Protein AF-A0A922HTW0-F1 (afdb_monomer_lite)

Organism: Dermatophagoides farinae (NCBI:txid6954)

Radius of gyration: 61.85 Å; chains: 1; bounding box: 146×66×167 Å

InterPro domains:
  IPR043441 Junction-associated protein Tjap1/BEGAIN [PTHR28664] (24-199)
  IPR060087 BEGAIN-like, coiled-coil domain [PF27583] (33-121)

Foldseek 3Di:
DDDDDDDDDPDDPADPVGGHPDPVVVVVVVVVVVVVVVVVVVVVVVVVVVVVVVVVVVVVQCVVCVPDPVVVVVVVVVVVVVVVVVVVVVVVVVVVVVVVVVVVVVVVVVVVVVVVVVVVVVVVVVVVVVVVVVVVVVVVVVVVVVVVVVVVVVVCVVVPDPDDDPPLVVDPPVVSVVVVVVVVVVVVDPDDDDDDDPPPDDPPPDDDDDDDDDDDDDDDDDPDDDPVRVVVVVVVVVVVCVVVVVVVVVVVVPDPPPDDDDPDDDDDPVVVVVVVVVVVVPPPDDDDDDDDDDDDDDD

pLDDT: mean 71.12, std 24.27, range [28.0, 98.69]

Sequence (299 aa):
MMSRNSSRNCLDNQCQECGCHCDSCVNNNSIHLHQEIESLKERLKEREKQIVTMECQILSHAKQYPNGEMQALRDNIYHWNDKYNRLLENYRRLQKVNQGLEDKLLRVADCFETERIHMNQNNEQLTQRLDEANASLMLVKQQNQQYRNDYDLIIRMIQQQPSTMINIESFPNDFQSRYQKHLNNHNQNGNVKTVNHHDDDDEQQQINGSGDDTNNQPSESSNTLSPAQAIRLSQILAKQQQNICSNCKTNMDNQPELIRPPPEQNMTIGNYNSFIMEMSNSGSKTSSFIDDNNRTIII

Secondary structure (DSSP, 8-state):
---------------TTT----HHHHHHHHHHHHHHHHHHHHHHHHHHHHHHHHHHHHHHHHHH-TT-HHHHHHHHHHHHHHHHHHHHHHHHHHHHHHHHHHHHHHHHHHHHHHHHHHHHHHHHHHHHHHHHHHHHHHHHHHHHHHHHHHHHHHHHHHHT--SS---GGGS-HHHHHHHHHHHHHHTT--------------------------------------HHHHHHHHHHHHHHHHHHHHHHHHHHH------PPPPSS---THHHHHHHHHHHHSTTS--------------

Structure (mmCIF, N/CA/C/O backbone):
data_AF-A0A922HTW0-F1
#
_entry.id   AF-A0A922HTW0-F1
#
loop_
_atom_site.group_PDB
_atom_site.id
_atom_site.type_symbol
_atom_site.label_atom_id
_atom_site.label_alt_id
_atom_site.label_comp_id
_atom_site.label_asym_id
_atom_site.label_entity_id
_atom_site.label_seq_id
_atom_site.pdbx_PDB_ins_code
_atom_site.Cartn_x
_atom_site.Cartn_y
_atom_site.Cartn_z
_atom_site.occupancy
_atom_site.B_iso_or_equiv
_atom_site.auth_seq_id
_atom_site.auth_comp_id
_atom_site.auth_asym_id
_atom_site.auth_atom_id
_atom_site.pdbx_PDB_model_num
ATOM 1 N N . MET A 1 1 ? 83.654 28.603 -76.392 1.00 40.84 1 MET A N 1
ATOM 2 C CA . MET A 1 1 ? 84.116 27.705 -75.312 1.00 40.84 1 MET A CA 1
ATOM 3 C C . MET A 1 1 ? 83.290 26.435 -75.447 1.00 40.84 1 MET A C 1
ATOM 5 O O . MET A 1 1 ? 82.079 26.527 -75.345 1.00 40.84 1 MET A O 1
ATOM 9 N N . MET A 1 2 ? 83.830 25.410 -76.122 1.00 38.78 2 MET A N 1
ATOM 10 C CA . MET A 1 2 ? 84.406 24.205 -75.480 1.00 38.78 2 MET A CA 1
ATOM 11 C C . MET A 1 2 ? 83.364 23.569 -74.553 1.00 38.78 2 MET A C 1
ATOM 13 O O . MET A 1 2 ? 82.980 24.210 -73.591 1.00 38.78 2 MET A O 1
ATOM 17 N N . SER A 1 3 ? 82.841 22.358 -74.705 1.00 38.12 3 SER A N 1
ATOM 18 C CA . SER A 1 3 ? 83.262 21.079 -75.298 1.00 38.12 3 SER A CA 1
ATOM 19 C C . SER A 1 3 ? 82.109 20.128 -74.888 1.00 38.12 3 SER A C 1
ATOM 21 O O . SER A 1 3 ? 81.574 20.313 -73.805 1.00 38.12 3 SER A O 1
ATOM 23 N N . ARG A 1 4 ? 81.619 19.103 -75.581 1.00 39.19 4 ARG A N 1
ATOM 24 C CA . ARG A 1 4 ? 82.027 18.313 -76.739 1.00 39.19 4 ARG A CA 1
ATOM 25 C C . ARG A 1 4 ? 80.740 17.690 -77.299 1.00 39.19 4 ARG A C 1
ATOM 27 O O . ARG A 1 4 ? 80.047 16.977 -76.582 1.00 39.19 4 ARG A O 1
ATOM 34 N N . ASN A 1 5 ? 80.484 17.899 -78.587 1.00 41.53 5 ASN A N 1
ATOM 35 C CA . ASN A 1 5 ? 79.862 16.864 -79.404 1.00 41.53 5 ASN A CA 1
ATOM 36 C C . ASN A 1 5 ? 80.888 15.735 -79.507 1.00 41.53 5 ASN A C 1
ATOM 38 O O . ASN A 1 5 ? 81.983 15.971 -80.019 1.00 41.53 5 ASN A O 1
ATOM 42 N N . SER A 1 6 ? 80.553 14.546 -79.010 1.00 40.16 6 SER A N 1
ATOM 43 C CA . SER A 1 6 ? 81.300 13.333 -79.329 1.00 40.16 6 SER A CA 1
ATOM 44 C C . SER A 1 6 ? 80.407 12.417 -80.142 1.00 40.16 6 SER A C 1
ATOM 46 O O . SER A 1 6 ? 79.299 12.062 -79.746 1.00 40.16 6 SER A O 1
ATOM 48 N N . SER A 1 7 ? 80.910 12.144 -81.332 1.00 39.81 7 SER A N 1
ATOM 49 C CA . SER A 1 7 ? 80.315 11.402 -82.417 1.00 39.81 7 SER A CA 1
ATOM 50 C C . SER A 1 7 ? 79.794 10.028 -82.021 1.00 39.81 7 SER A C 1
ATOM 52 O O . SER A 1 7 ? 80.373 9.318 -81.204 1.00 39.81 7 SER A O 1
ATOM 54 N N . ARG A 1 8 ? 78.734 9.653 -82.742 1.00 47.34 8 ARG A N 1
ATOM 55 C CA . ARG A 1 8 ? 78.391 8.291 -83.154 1.00 47.34 8 ARG A CA 1
ATOM 56 C C . ARG A 1 8 ? 79.605 7.359 -83.127 1.00 47.34 8 ARG A C 1
ATOM 58 O O . ARG A 1 8 ? 80.509 7.524 -83.937 1.00 47.34 8 ARG A O 1
ATOM 65 N N . ASN A 1 9 ? 79.541 6.360 -82.262 1.00 38.44 9 ASN A N 1
ATOM 66 C CA . ASN A 1 9 ? 79.849 4.982 -82.602 1.00 38.44 9 ASN A CA 1
ATOM 67 C C . ASN A 1 9 ? 78.948 4.119 -81.722 1.00 38.44 9 ASN A C 1
ATOM 69 O O . ASN A 1 9 ? 79.051 4.114 -80.501 1.00 38.44 9 ASN A O 1
ATOM 73 N N . CYS A 1 10 ? 77.977 3.478 -82.365 1.00 47.03 10 CYS A N 1
ATOM 74 C CA . CYS A 1 10 ? 77.356 2.290 -81.807 1.00 47.03 10 CYS A CA 1
ATOM 75 C C . CYS A 1 10 ? 78.454 1.232 -81.627 1.00 47.03 10 CYS A C 1
ATOM 77 O O . CYS A 1 10 ? 79.387 1.219 -82.431 1.00 47.03 10 CYS A O 1
ATOM 79 N N . LEU A 1 11 ? 78.243 0.336 -80.657 1.00 46.22 11 LEU A N 1
ATOM 80 C CA . LEU A 1 11 ? 79.111 -0.753 -80.175 1.00 46.22 11 LEU A CA 1
ATOM 81 C C . LEU A 1 11 ? 79.907 -0.355 -78.926 1.00 46.22 11 LEU A C 1
ATOM 83 O O . LEU A 1 11 ? 80.946 0.282 -79.026 1.00 46.22 11 LEU A O 1
ATOM 87 N N . ASP A 1 12 ? 79.340 -0.675 -77.756 1.00 45.88 12 ASP A N 1
ATOM 88 C CA . ASP A 1 12 ? 80.020 -1.367 -76.643 1.00 45.88 12 ASP A CA 1
ATOM 89 C C . ASP A 1 12 ? 79.244 -1.146 -75.337 1.00 45.88 12 ASP A C 1
ATOM 91 O O . ASP A 1 12 ? 79.538 -0.260 -74.535 1.00 45.88 12 ASP A O 1
ATOM 95 N N . ASN A 1 13 ? 78.202 -1.964 -75.122 1.00 51.28 13 ASN A N 1
ATOM 96 C CA . ASN A 1 13 ? 77.424 -1.925 -73.885 1.00 51.28 13 ASN A CA 1
ATOM 97 C C . ASN A 1 13 ? 78.196 -2.583 -72.727 1.00 51.28 13 ASN A C 1
ATOM 99 O O . ASN A 1 13 ? 77.940 -3.727 -72.361 1.00 51.28 13 ASN A O 1
ATOM 103 N N . GLN A 1 14 ? 79.156 -1.875 -72.143 1.00 54.72 14 GLN A N 1
ATOM 104 C CA . GLN A 1 14 ? 79.980 -2.411 -71.059 1.00 54.72 14 GLN A CA 1
ATOM 105 C C . GLN A 1 14 ? 79.726 -1.703 -69.723 1.00 54.72 14 GLN A C 1
ATOM 107 O O . GLN A 1 14 ? 79.672 -0.478 -69.644 1.00 54.72 14 GLN A O 1
ATOM 112 N N . CYS A 1 15 ? 79.556 -2.506 -68.668 1.00 52.44 15 CYS A N 1
ATOM 113 C CA . CYS A 1 15 ? 79.348 -2.072 -67.280 1.00 52.44 15 CYS A CA 1
ATOM 114 C C . CYS A 1 15 ? 80.617 -1.413 -66.694 1.00 52.44 15 CYS A C 1
ATOM 116 O O . CYS A 1 15 ? 81.707 -1.929 -66.901 1.00 52.44 15 CYS A O 1
ATOM 118 N N . GLN A 1 16 ? 80.517 -0.318 -65.930 1.00 55.16 16 GLN A N 1
ATOM 119 C CA . GLN A 1 16 ? 81.689 0.446 -65.453 1.00 55.16 16 GLN A CA 1
ATOM 120 C C . GLN A 1 16 ? 82.421 -0.112 -64.212 1.00 55.16 16 GLN A C 1
ATOM 122 O O . GLN A 1 16 ? 83.498 0.388 -63.904 1.00 55.16 16 GLN A O 1
ATOM 127 N N . GLU A 1 17 ? 81.925 -1.161 -63.543 1.00 53.06 17 GLU A N 1
ATOM 128 C CA . GLU A 1 17 ? 82.692 -1.860 -62.487 1.00 53.06 17 GLU A CA 1
ATOM 129 C C . GLU A 1 17 ? 83.431 -3.121 -62.989 1.00 53.06 17 GLU A C 1
ATOM 131 O O . GLU A 1 17 ? 84.387 -3.558 -62.354 1.00 53.06 17 GLU A O 1
ATOM 136 N N . CYS A 1 18 ? 83.058 -3.694 -64.145 1.00 56.19 18 CYS A N 1
ATOM 137 C CA . CYS A 1 18 ? 83.684 -4.913 -64.697 1.00 56.19 18 CYS A CA 1
ATOM 138 C C . CYS A 1 18 ? 83.986 -4.886 -66.210 1.00 56.19 18 CYS A C 1
ATOM 140 O O . CYS A 1 18 ? 84.520 -5.856 -66.745 1.00 56.19 18 CYS A O 1
ATOM 142 N N . GLY A 1 19 ? 83.651 -3.806 -66.917 1.00 58.62 19 GLY A N 1
ATOM 143 C CA . GLY A 1 19 ? 84.059 -3.529 -68.297 1.00 58.62 19 GLY A CA 1
ATOM 144 C C . GLY A 1 19 ? 83.638 -4.553 -69.355 1.00 58.62 19 GLY A C 1
ATOM 145 O O . GLY A 1 19 ? 84.335 -4.682 -70.350 1.00 58.62 19 GLY A O 1
ATOM 146 N N . CYS A 1 20 ? 82.550 -5.314 -69.183 1.00 54.53 20 CYS A N 1
ATOM 147 C CA . CYS A 1 20 ? 82.137 -6.321 -70.173 1.00 54.53 20 CYS A CA 1
ATOM 148 C C . CYS A 1 20 ? 80.683 -6.177 -70.647 1.00 54.53 20 CYS A C 1
ATOM 150 O O . CYS A 1 20 ? 79.815 -5.679 -69.927 1.00 54.53 20 CYS A O 1
ATOM 152 N N . HIS A 1 21 ? 80.445 -6.623 -71.889 1.00 53.94 21 HIS A N 1
ATOM 153 C CA . HIS A 1 21 ? 79.128 -6.744 -72.510 1.00 53.94 21 HIS A CA 1
ATOM 154 C C . HIS A 1 21 ? 78.617 -8.157 -72.231 1.00 53.94 21 HIS A C 1
ATOM 156 O O . HIS A 1 21 ? 78.724 -9.045 -73.071 1.00 53.94 21 HIS A O 1
ATOM 162 N N . CYS A 1 22 ? 78.213 -8.406 -70.986 1.00 55.12 22 CYS A N 1
ATOM 163 C CA . CYS A 1 22 ? 77.891 -9.744 -70.509 1.00 55.12 22 CYS A CA 1
ATOM 164 C C . CYS A 1 22 ? 76.395 -9.884 -70.211 1.00 55.12 22 CYS A C 1
ATOM 166 O O . CYS A 1 22 ? 75.817 -9.102 -69.450 1.00 55.12 22 CYS A O 1
ATOM 168 N N . ASP A 1 23 ? 75.788 -10.938 -70.765 1.00 55.69 23 ASP A N 1
ATOM 169 C CA . ASP A 1 23 ? 74.394 -11.315 -70.503 1.00 55.69 23 ASP A CA 1
ATOM 170 C C . ASP A 1 23 ? 74.107 -11.411 -69.001 1.00 55.69 23 ASP A C 1
ATOM 172 O O . ASP A 1 23 ? 73.016 -11.085 -68.559 1.00 55.69 23 ASP A O 1
ATOM 176 N N . SER A 1 24 ? 75.106 -11.763 -68.186 1.00 53.84 24 SER A N 1
ATOM 177 C CA . SER A 1 24 ? 74.992 -11.863 -66.728 1.00 53.84 24 SER A CA 1
ATOM 178 C C . SER A 1 24 ? 74.644 -10.534 -66.030 1.00 53.84 24 SER A C 1
ATOM 180 O O . SER A 1 24 ? 73.818 -10.525 -65.123 1.00 53.84 24 SER A O 1
ATOM 182 N N . CYS A 1 25 ? 75.186 -9.382 -66.449 1.00 55.53 25 CYS A N 1
ATOM 183 C CA . CYS A 1 25 ? 74.838 -8.080 -65.845 1.00 55.53 25 CYS A CA 1
ATOM 184 C C . CYS A 1 25 ? 73.444 -7.585 -66.265 1.00 55.53 25 CYS A C 1
ATOM 186 O O . CYS A 1 25 ? 72.730 -6.983 -65.459 1.00 55.53 25 CYS A O 1
ATOM 188 N N . VAL A 1 26 ? 73.029 -7.870 -67.502 1.00 61.06 26 VAL A N 1
ATOM 189 C CA . VAL A 1 26 ? 71.657 -7.619 -67.979 1.00 61.06 26 VAL A CA 1
ATOM 190 C C . VAL A 1 26 ? 70.668 -8.548 -67.262 1.00 61.06 26 VAL A C 1
ATOM 192 O O . VAL A 1 26 ? 69.597 -8.111 -66.845 1.00 61.06 26 VAL A O 1
ATOM 195 N N . ASN A 1 27 ? 71.056 -9.804 -67.032 1.00 62.47 27 ASN A N 1
ATOM 196 C CA . ASN A 1 27 ? 70.237 -10.809 -66.364 1.00 62.47 27 ASN A CA 1
ATOM 197 C C . ASN A 1 27 ? 70.111 -10.551 -64.851 1.00 62.47 27 ASN A C 1
ATOM 199 O O . ASN A 1 27 ? 69.030 -10.721 -64.306 1.00 62.47 27 ASN A O 1
ATOM 203 N N . ASN A 1 28 ? 71.150 -10.052 -64.170 1.00 65.81 28 ASN A N 1
ATOM 204 C CA . ASN A 1 28 ? 71.070 -9.676 -62.749 1.00 65.81 28 ASN A CA 1
ATOM 205 C C . ASN A 1 28 ? 70.155 -8.461 -62.507 1.00 65.81 28 ASN A C 1
ATOM 207 O O . ASN A 1 28 ? 69.336 -8.489 -61.590 1.00 65.81 28 ASN A O 1
ATOM 211 N N . ASN A 1 29 ? 70.228 -7.427 -63.357 1.00 69.94 29 ASN A N 1
ATOM 212 C CA . ASN A 1 29 ? 69.277 -6.307 -63.312 1.00 69.94 29 ASN A CA 1
ATOM 213 C C . ASN A 1 29 ? 67.851 -6.765 -63.645 1.00 69.94 29 ASN A C 1
ATOM 215 O O . ASN A 1 29 ? 66.901 -6.345 -62.990 1.00 69.94 29 ASN A O 1
ATOM 219 N N . SER A 1 30 ? 67.701 -7.669 -64.617 1.00 77.88 30 SER A N 1
ATOM 220 C CA . SER A 1 30 ? 66.420 -8.310 -64.915 1.00 77.88 30 SER A CA 1
ATOM 221 C C . SER A 1 30 ? 65.876 -9.048 -63.686 1.00 77.88 30 SER A C 1
ATOM 223 O O . SER A 1 30 ? 64.744 -8.799 -63.289 1.00 77.88 30 SER A O 1
ATOM 225 N N . ILE A 1 31 ? 66.676 -9.879 -63.011 1.00 83.31 31 ILE A N 1
ATOM 226 C CA . ILE A 1 31 ? 66.264 -10.627 -61.811 1.00 83.31 31 ILE A CA 1
ATOM 227 C C . ILE A 1 31 ? 65.860 -9.686 -60.664 1.00 83.31 31 ILE A C 1
ATOM 229 O O . ILE A 1 31 ? 64.820 -9.914 -60.049 1.00 83.31 31 ILE A O 1
ATOM 233 N N . HIS A 1 32 ? 66.618 -8.614 -60.405 1.00 84.88 32 HIS A N 1
ATOM 234 C CA . HIS A 1 32 ? 66.259 -7.612 -59.392 1.00 84.88 32 HIS A CA 1
ATOM 235 C C . HIS A 1 32 ? 64.915 -6.940 -59.709 1.00 84.88 32 HIS A C 1
ATOM 237 O O . HIS A 1 32 ? 64.046 -6.855 -58.845 1.00 84.88 32 HIS A O 1
ATOM 243 N N . LEU A 1 33 ? 64.702 -6.529 -60.964 1.00 88.31 33 LEU A N 1
ATOM 244 C CA . LEU A 1 33 ? 63.427 -5.958 -61.405 1.00 88.31 33 LEU A CA 1
ATOM 245 C C . LEU A 1 33 ? 62.273 -6.963 -61.268 1.00 88.31 33 LEU A C 1
ATOM 247 O O . LEU A 1 33 ? 61.188 -6.580 -60.849 1.00 88.31 33 LEU A O 1
ATOM 251 N N . HIS A 1 34 ? 62.488 -8.250 -61.562 1.00 89.69 34 HIS A N 1
ATOM 252 C CA . HIS A 1 34 ? 61.462 -9.284 -61.374 1.00 89.69 34 HIS A CA 1
ATOM 253 C C . HIS A 1 34 ? 61.110 -9.483 -59.893 1.00 89.69 34 HIS A C 1
ATOM 255 O O . HIS A 1 34 ? 59.932 -9.605 -59.562 1.00 89.69 34 HIS A O 1
ATOM 261 N N . GLN A 1 35 ? 62.102 -9.478 -58.998 1.00 91.38 35 GLN A N 1
ATOM 262 C CA . GLN A 1 35 ? 61.875 -9.550 -57.550 1.00 91.38 35 GLN A CA 1
ATOM 263 C C . GLN A 1 35 ? 61.126 -8.320 -57.028 1.00 91.38 35 GLN A C 1
ATOM 265 O O . GLN A 1 35 ? 60.206 -8.451 -56.221 1.00 91.38 35 GLN A O 1
ATOM 270 N N . GLU A 1 36 ? 61.479 -7.131 -57.511 1.00 94.06 36 GLU A N 1
ATOM 271 C CA . GLU A 1 36 ? 60.788 -5.891 -57.166 1.00 94.06 36 GLU A CA 1
ATOM 272 C C . GLU A 1 36 ? 59.340 -5.897 -57.675 1.00 94.06 36 GLU A C 1
ATOM 274 O O . GLU A 1 36 ? 58.422 -5.568 -56.927 1.00 94.06 36 GLU A O 1
ATOM 279 N N . ILE A 1 37 ? 59.110 -6.355 -58.907 1.00 94.38 37 ILE A N 1
ATOM 280 C CA . ILE A 1 37 ? 57.770 -6.525 -59.477 1.00 94.38 37 ILE A CA 1
ATOM 281 C C . ILE A 1 37 ? 56.937 -7.503 -58.639 1.00 94.38 37 ILE A C 1
ATOM 283 O O . ILE A 1 37 ? 55.781 -7.205 -58.346 1.00 94.38 37 ILE A O 1
ATOM 287 N N . GLU A 1 38 ? 57.490 -8.647 -58.230 1.00 95.19 38 GLU A N 1
ATOM 288 C CA . GLU A 1 38 ? 56.780 -9.603 -57.367 1.00 95.19 38 GLU A CA 1
ATOM 289 C C . GLU A 1 38 ? 56.475 -9.015 -55.983 1.00 95.19 38 GLU A C 1
ATOM 291 O O . GLU A 1 38 ? 55.339 -9.104 -55.517 1.00 95.19 38 GLU A O 1
ATOM 296 N N . SER A 1 39 ? 57.427 -8.308 -55.371 1.00 95.88 39 SER A N 1
ATOM 297 C CA . SER A 1 39 ? 57.209 -7.596 -54.103 1.00 95.88 39 SER A CA 1
ATOM 298 C C . SER A 1 39 ? 56.100 -6.542 -54.213 1.00 95.88 39 SER A C 1
ATOM 300 O O . SER A 1 39 ? 55.231 -6.427 -53.343 1.00 95.88 39 SER A O 1
ATOM 302 N N . LEU A 1 40 ? 56.074 -5.787 -55.314 1.00 96.94 40 LEU A N 1
ATOM 303 C CA . LEU A 1 40 ? 55.028 -4.803 -55.581 1.00 96.94 40 LEU A CA 1
ATOM 304 C C . LEU A 1 40 ? 53.666 -5.464 -55.824 1.00 96.94 40 LEU A C 1
ATOM 306 O O . LEU A 1 40 ? 52.666 -4.959 -55.316 1.00 96.94 40 LEU A O 1
ATOM 310 N N . LYS A 1 41 ? 53.609 -6.600 -56.531 1.00 96.44 41 LYS A N 1
ATOM 311 C CA . LYS A 1 41 ? 52.373 -7.377 -56.726 1.00 96.44 41 LYS A CA 1
ATOM 312 C C . LYS A 1 41 ? 51.823 -7.917 -55.411 1.00 96.44 41 LYS A C 1
ATOM 314 O O . LYS A 1 41 ? 50.621 -7.821 -55.174 1.00 96.44 41 LYS A O 1
ATOM 319 N N . GLU A 1 42 ? 52.678 -8.458 -54.548 1.00 97.06 42 GLU A N 1
ATOM 320 C CA . GLU A 1 42 ? 52.262 -8.973 -53.243 1.00 97.06 42 GLU A CA 1
ATOM 321 C C . GLU A 1 42 ? 51.736 -7.845 -52.348 1.00 97.06 42 GLU A C 1
ATOM 323 O O . GLU A 1 42 ? 50.651 -7.957 -51.774 1.00 97.06 42 GLU A O 1
ATOM 328 N N . ARG A 1 43 ? 52.437 -6.703 -52.317 1.00 97.31 43 ARG A N 1
ATOM 329 C CA . ARG A 1 43 ? 51.961 -5.498 -51.622 1.00 97.31 43 ARG A CA 1
ATOM 330 C C . ARG A 1 43 ? 50.625 -5.011 -52.170 1.00 97.31 43 ARG A C 1
ATOM 332 O O . ARG A 1 43 ? 49.772 -4.606 -51.386 1.00 97.31 43 ARG A O 1
ATOM 339 N N . LEU A 1 44 ? 50.439 -5.030 -53.487 1.00 97.75 44 LEU A N 1
ATOM 340 C CA . LEU A 1 44 ? 49.192 -4.614 -54.125 1.00 97.75 44 LEU A CA 1
ATOM 341 C C . LEU A 1 44 ? 48.043 -5.549 -53.729 1.00 97.75 44 LEU A C 1
ATOM 343 O O . LEU A 1 44 ? 47.012 -5.068 -53.267 1.00 97.75 44 LEU A O 1
ATOM 347 N N . LYS A 1 45 ? 48.260 -6.866 -53.777 1.00 97.31 45 LYS A N 1
ATOM 348 C CA . LYS A 1 45 ? 47.287 -7.881 -53.348 1.00 97.31 45 LYS A CA 1
ATOM 349 C C . LYS A 1 45 ? 46.898 -7.742 -51.873 1.00 97.31 45 LYS A C 1
ATOM 351 O O . LYS A 1 45 ? 45.723 -7.870 -51.530 1.00 97.31 45 LYS A O 1
ATOM 356 N N . GLU A 1 46 ? 47.856 -7.459 -50.992 1.00 97.88 46 GLU A N 1
ATOM 357 C CA . GLU A 1 46 ? 47.557 -7.237 -49.572 1.00 97.88 46 GLU A CA 1
ATOM 358 C C . GLU A 1 46 ? 46.736 -5.955 -49.366 1.00 97.88 46 GLU A C 1
ATOM 360 O O . GLU A 1 46 ? 45.782 -5.946 -48.586 1.00 97.88 46 GLU A O 1
ATOM 365 N N . ARG A 1 47 ? 47.034 -4.883 -50.114 1.00 97.75 47 ARG A N 1
ATOM 366 C CA . ARG A 1 47 ? 46.220 -3.659 -50.082 1.00 97.75 47 ARG A CA 1
ATOM 367 C C . ARG A 1 47 ? 44.813 -3.881 -50.635 1.00 97.75 47 ARG A C 1
ATOM 369 O O . ARG A 1 47 ? 43.868 -3.389 -50.027 1.00 97.75 47 ARG A O 1
ATOM 376 N N . GLU A 1 48 ? 44.644 -4.645 -51.712 1.00 97.75 48 GLU A N 1
ATOM 377 C CA . GLU A 1 48 ? 43.323 -5.021 -52.240 1.00 97.75 48 GLU A CA 1
ATOM 378 C C . GLU A 1 48 ? 42.504 -5.801 -51.207 1.00 97.75 48 GLU A C 1
ATOM 380 O O . GLU A 1 48 ? 41.349 -5.470 -50.941 1.00 97.75 48 GLU A O 1
ATOM 385 N N . LYS A 1 49 ? 43.118 -6.789 -50.545 1.00 97.81 49 LYS A N 1
ATOM 386 C CA . LYS A 1 49 ? 42.479 -7.538 -49.456 1.00 97.81 49 LYS A CA 1
ATOM 387 C C . LYS A 1 49 ? 42.074 -6.625 -48.294 1.00 97.81 49 LYS A C 1
ATOM 389 O O . LYS A 1 49 ? 40.985 -6.785 -47.733 1.00 97.81 49 LYS A O 1
ATOM 394 N N . GLN A 1 50 ? 42.924 -5.662 -47.934 1.00 98.06 50 GLN A N 1
ATOM 395 C CA . GLN A 1 50 ? 42.617 -4.679 -46.898 1.00 98.06 50 GLN A CA 1
ATOM 396 C C . GLN A 1 50 ? 41.428 -3.791 -47.297 1.00 98.06 50 GLN A C 1
ATOM 398 O O . GLN A 1 50 ? 40.546 -3.566 -46.469 1.00 98.06 50 GLN A O 1
ATOM 403 N N . ILE A 1 51 ? 41.364 -3.341 -48.554 1.00 98.19 51 ILE A N 1
ATOM 404 C CA . ILE A 1 51 ? 40.243 -2.553 -49.089 1.00 98.19 51 ILE A CA 1
ATOM 405 C C . ILE A 1 51 ? 38.938 -3.341 -48.982 1.00 98.19 51 ILE A C 1
ATOM 407 O O . ILE A 1 51 ? 38.012 -2.866 -48.331 1.00 98.19 51 ILE A O 1
ATOM 411 N N . VAL A 1 52 ? 38.896 -4.576 -49.494 1.00 98.12 52 VAL A N 1
ATOM 412 C CA . VAL A 1 52 ? 37.694 -5.430 -49.427 1.00 98.12 5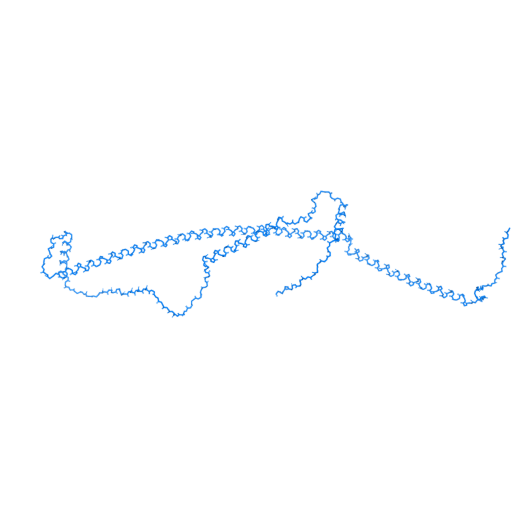2 VAL A CA 1
ATOM 413 C C . VAL A 1 52 ? 37.252 -5.663 -47.981 1.00 98.12 52 VAL A C 1
ATOM 415 O O . VAL A 1 52 ? 36.058 -5.679 -47.684 1.00 98.12 52 VAL A O 1
ATOM 418 N N . THR A 1 53 ? 38.200 -5.808 -47.053 1.00 98.00 53 THR A N 1
ATOM 419 C CA . THR A 1 53 ? 37.890 -5.973 -45.626 1.00 98.00 53 THR A CA 1
ATOM 420 C C . THR A 1 53 ? 37.233 -4.717 -45.047 1.00 98.00 53 THR A C 1
ATOM 422 O O . THR A 1 53 ? 36.209 -4.825 -44.372 1.00 98.00 53 THR A O 1
ATOM 425 N N . MET A 1 54 ? 37.777 -3.528 -45.331 1.00 97.81 54 MET A N 1
ATOM 426 C CA . MET A 1 54 ? 37.184 -2.260 -44.888 1.00 97.81 54 MET A CA 1
ATOM 427 C C . MET A 1 54 ? 35.815 -2.018 -45.534 1.00 97.81 54 MET A C 1
ATOM 429 O O . MET A 1 54 ? 34.882 -1.606 -44.851 1.00 97.81 54 MET A O 1
ATOM 433 N N . GLU A 1 55 ? 35.656 -2.321 -46.822 1.00 97.69 55 GLU A N 1
ATOM 434 C CA . GLU A 1 55 ? 34.374 -2.215 -47.526 1.00 97.69 55 GLU A CA 1
ATOM 435 C C . GLU A 1 55 ? 33.318 -3.134 -46.900 1.00 97.69 55 GLU A C 1
ATOM 437 O O . GLU A 1 55 ? 32.207 -2.689 -46.609 1.00 97.69 55 GLU A O 1
ATOM 442 N N . CYS A 1 56 ? 33.675 -4.387 -46.596 1.00 97.38 56 CYS A N 1
ATOM 443 C CA . CYS A 1 56 ? 32.799 -5.312 -45.875 1.00 97.38 56 CYS A CA 1
ATOM 444 C C . CYS A 1 56 ? 32.376 -4.764 -44.503 1.00 97.38 56 CYS A C 1
ATOM 446 O O . CYS A 1 56 ? 31.211 -4.900 -44.125 1.00 97.38 56 CYS A O 1
ATOM 448 N N . GLN A 1 57 ? 33.298 -4.144 -43.760 1.00 96.62 57 GLN A N 1
ATOM 449 C CA . GLN A 1 57 ? 33.014 -3.537 -42.453 1.00 96.62 57 GLN A CA 1
ATOM 450 C C . GLN A 1 57 ? 32.083 -2.324 -42.564 1.00 96.62 57 GLN A C 1
ATOM 452 O O . GLN A 1 57 ? 31.170 -2.170 -41.758 1.00 96.62 57 GLN A O 1
ATOM 457 N N . ILE A 1 58 ? 32.268 -1.477 -43.577 1.00 95.44 58 ILE A N 1
ATOM 458 C CA . ILE A 1 58 ? 31.388 -0.326 -43.817 1.00 95.44 58 ILE A CA 1
ATOM 459 C C . ILE A 1 58 ? 29.982 -0.804 -44.191 1.00 95.44 58 ILE A C 1
ATOM 461 O O . ILE A 1 58 ? 28.996 -0.290 -43.665 1.00 95.44 58 ILE A O 1
ATOM 465 N N . LEU A 1 59 ? 29.875 -1.814 -45.059 1.00 95.94 59 LEU A N 1
ATOM 466 C CA . LEU A 1 59 ? 28.589 -2.385 -45.459 1.00 95.94 59 LEU A CA 1
ATOM 467 C C . LEU A 1 59 ? 27.862 -3.053 -44.287 1.00 95.94 59 LEU A C 1
ATOM 469 O O . LEU A 1 59 ? 26.651 -2.882 -44.140 1.00 95.94 59 LEU A O 1
ATOM 473 N N . SER A 1 60 ? 28.575 -3.794 -43.434 1.00 96.19 60 SER A N 1
ATOM 474 C CA . SER A 1 60 ? 27.973 -4.403 -42.245 1.00 96.19 60 SER A CA 1
ATOM 475 C C . SER A 1 60 ? 27.511 -3.344 -41.241 1.00 96.19 60 SER A C 1
ATOM 477 O O . SER A 1 60 ? 26.393 -3.442 -40.734 1.00 96.19 60 SER A O 1
ATOM 479 N N . HIS A 1 61 ? 28.303 -2.289 -41.034 1.00 94.00 61 HIS A N 1
ATOM 480 C CA . HIS A 1 61 ? 27.945 -1.155 -40.186 1.00 94.00 61 HIS A CA 1
ATOM 481 C C . HIS A 1 61 ? 26.720 -0.397 -40.722 1.00 94.00 61 HIS A C 1
ATOM 483 O O . HIS A 1 61 ? 25.788 -0.113 -39.972 1.00 94.00 61 HIS A O 1
ATOM 489 N N . ALA A 1 62 ? 26.665 -0.134 -42.030 1.00 93.81 62 ALA A N 1
ATOM 490 C CA . ALA A 1 62 ? 25.509 0.488 -42.676 1.00 93.81 62 ALA A CA 1
ATOM 491 C C . ALA A 1 62 ? 24.249 -0.390 -42.583 1.00 93.81 62 ALA A C 1
ATOM 493 O O . ALA A 1 62 ? 23.146 0.126 -42.428 1.00 93.81 62 ALA A O 1
ATOM 494 N N . LYS A 1 63 ? 24.392 -1.721 -42.626 1.00 94.75 63 LYS A N 1
ATOM 495 C CA . LYS A 1 63 ? 23.271 -2.654 -42.430 1.00 94.75 63 LYS A CA 1
ATOM 496 C C . LYS A 1 63 ? 22.776 -2.674 -40.983 1.00 94.75 63 LYS A C 1
ATOM 498 O O . LYS A 1 63 ? 21.574 -2.787 -40.759 1.00 94.75 63 LYS A O 1
ATOM 503 N N . GLN A 1 64 ? 23.686 -2.596 -40.014 1.00 95.12 64 GLN A N 1
ATOM 504 C CA . GLN A 1 64 ? 23.346 -2.528 -38.593 1.00 95.12 64 GLN A CA 1
ATOM 505 C C . GLN A 1 64 ? 22.658 -1.203 -38.246 1.00 95.12 64 GLN A C 1
ATOM 507 O O . GLN A 1 64 ? 21.709 -1.183 -37.465 1.00 95.12 64 GLN A O 1
ATOM 512 N N . TYR A 1 65 ? 23.106 -0.114 -38.869 1.00 95.88 65 TYR A N 1
ATOM 513 C CA . TYR A 1 65 ? 22.598 1.230 -38.649 1.00 95.88 65 TYR A CA 1
ATOM 514 C C . TYR A 1 65 ? 22.146 1.867 -39.971 1.00 95.88 65 TYR A C 1
ATOM 516 O O . TYR A 1 65 ? 22.809 2.778 -40.473 1.00 95.88 65 TYR A O 1
ATOM 524 N N . PRO A 1 66 ? 20.998 1.436 -40.531 1.00 91.12 66 PRO A N 1
ATOM 525 C CA . PRO A 1 66 ? 20.516 1.921 -41.829 1.00 91.12 66 PRO A CA 1
ATOM 526 C C . PRO A 1 66 ? 20.243 3.430 -41.839 1.00 91.12 66 PRO A C 1
ATOM 528 O O . PRO A 1 66 ? 20.394 4.079 -42.869 1.00 91.12 66 PRO A O 1
ATOM 531 N N . ASN A 1 67 ? 19.910 3.995 -40.675 1.00 92.88 67 ASN A N 1
ATOM 532 C CA . ASN A 1 67 ? 19.679 5.428 -40.477 1.00 92.88 67 ASN A CA 1
ATOM 533 C C . ASN A 1 67 ? 20.848 6.121 -39.746 1.00 92.88 67 ASN A C 1
ATOM 535 O O . ASN A 1 67 ? 20.710 7.247 -39.272 1.00 92.88 67 ASN A O 1
ATOM 539 N N . GLY A 1 68 ? 21.992 5.444 -39.626 1.00 94.12 68 GLY A N 1
ATOM 540 C CA . GLY A 1 68 ? 23.140 5.891 -38.844 1.00 94.12 68 GLY A CA 1
ATOM 541 C C . GLY A 1 68 ? 23.033 5.557 -37.353 1.00 94.12 68 GLY A C 1
ATOM 542 O O . GLY A 1 68 ? 21.953 5.509 -36.763 1.00 94.12 68 GLY A O 1
ATOM 543 N N . GLU A 1 69 ? 24.188 5.320 -36.733 1.00 95.31 69 GLU A N 1
ATOM 544 C CA . GLU A 1 69 ? 24.303 4.923 -35.322 1.00 95.31 69 GLU A CA 1
ATOM 545 C C . GLU A 1 69 ? 23.690 5.971 -34.387 1.00 95.31 69 GLU A C 1
ATOM 547 O O . GLU A 1 69 ? 22.967 5.647 -33.448 1.00 95.31 69 GLU A O 1
ATOM 552 N N . MET A 1 70 ? 23.894 7.249 -34.711 1.00 93.12 70 MET A N 1
ATOM 553 C CA . MET A 1 70 ? 23.326 8.366 -33.964 1.00 93.12 70 MET A CA 1
ATOM 554 C C . MET A 1 70 ? 21.792 8.306 -33.906 1.00 93.12 70 MET A C 1
ATOM 556 O O . MET A 1 70 ? 21.215 8.601 -32.862 1.00 93.12 70 MET A O 1
ATOM 560 N N . GLN A 1 71 ? 21.122 7.915 -34.996 1.00 94.88 71 GLN A N 1
ATOM 561 C CA . GLN A 1 71 ? 19.665 7.782 -34.994 1.00 94.88 71 GLN A CA 1
ATOM 562 C C . GLN A 1 71 ? 19.225 6.595 -34.134 1.00 94.88 71 GLN A C 1
ATOM 564 O O . GLN A 1 71 ? 18.339 6.750 -33.299 1.00 94.88 71 GLN A O 1
ATOM 569 N N . ALA A 1 72 ? 19.898 5.448 -34.255 1.00 95.81 72 ALA A N 1
ATOM 570 C CA . ALA A 1 72 ? 19.604 4.276 -33.432 1.00 95.81 72 ALA A CA 1
ATOM 571 C C . ALA A 1 72 ? 19.780 4.559 -31.928 1.00 95.81 72 ALA A C 1
ATOM 573 O O . ALA A 1 72 ? 18.983 4.106 -31.107 1.00 95.81 72 ALA A O 1
ATOM 574 N N . LEU A 1 73 ? 20.795 5.337 -31.544 1.00 95.50 73 LEU A N 1
ATOM 575 C CA . LEU A 1 73 ? 20.985 5.768 -30.157 1.00 95.50 73 LEU A CA 1
ATOM 576 C C . LEU A 1 73 ? 19.867 6.707 -29.686 1.00 95.50 73 LEU A C 1
ATOM 578 O O . LEU A 1 73 ? 19.358 6.530 -28.580 1.00 95.50 73 LEU A O 1
ATOM 582 N N . ARG A 1 74 ? 19.440 7.666 -30.519 1.00 95.94 74 ARG A N 1
ATOM 583 C CA . ARG A 1 74 ? 18.302 8.546 -30.197 1.00 95.94 74 ARG A CA 1
ATOM 584 C C . ARG A 1 74 ? 17.019 7.748 -29.991 1.00 95.94 74 ARG A C 1
ATOM 586 O O . ARG A 1 74 ? 16.345 7.949 -28.984 1.00 95.94 74 ARG A O 1
ATOM 593 N N . ASP A 1 75 ? 16.722 6.810 -30.883 1.00 96.12 75 ASP A N 1
ATOM 594 C CA . ASP A 1 75 ? 15.532 5.960 -30.786 1.00 96.12 75 ASP A CA 1
ATOM 595 C C . ASP A 1 75 ? 15.559 5.113 -29.503 1.00 96.12 75 ASP A C 1
ATOM 597 O O . ASP A 1 75 ? 14.554 5.008 -28.798 1.00 96.12 75 ASP A O 1
ATOM 601 N N . ASN A 1 76 ? 16.730 4.580 -29.133 1.00 96.69 76 ASN A N 1
ATOM 602 C CA . ASN A 1 76 ? 16.912 3.869 -27.867 1.00 96.69 76 ASN A CA 1
ATOM 603 C C . ASN A 1 76 ? 16.661 4.769 -26.650 1.00 96.69 76 ASN A C 1
ATOM 605 O O . ASN A 1 76 ? 16.004 4.338 -25.701 1.00 96.69 76 ASN A O 1
ATOM 609 N N . ILE A 1 77 ? 17.144 6.014 -26.666 1.00 97.62 77 ILE A N 1
ATOM 610 C CA . ILE A 1 77 ? 16.883 6.978 -25.589 1.00 97.62 77 ILE A CA 1
ATOM 611 C C . ILE A 1 77 ? 15.378 7.239 -25.462 1.00 97.62 77 ILE A C 1
ATOM 613 O O . ILE A 1 77 ? 14.850 7.176 -24.352 1.00 97.62 77 ILE A O 1
ATOM 617 N N . TYR A 1 78 ? 14.672 7.469 -26.573 1.00 97.69 78 TYR A N 1
ATOM 618 C CA . TYR A 1 78 ? 13.220 7.672 -26.550 1.00 97.69 78 TYR A CA 1
ATOM 619 C C . TYR A 1 78 ? 12.468 6.450 -26.019 1.00 97.69 78 TYR A C 1
ATOM 621 O O . TYR A 1 78 ? 11.577 6.590 -25.181 1.00 97.69 78 TYR A O 1
ATOM 629 N N . HIS A 1 79 ? 12.860 5.249 -26.442 1.00 97.94 79 HIS A N 1
ATOM 630 C CA . HIS A 1 79 ? 12.273 3.996 -25.967 1.00 97.94 79 HIS A CA 1
ATOM 631 C C . HIS A 1 79 ? 12.416 3.818 -24.455 1.00 97.94 79 HIS A C 1
ATOM 633 O O . HIS A 1 79 ? 11.451 3.488 -23.761 1.00 97.94 79 HIS A O 1
ATOM 639 N N . TRP A 1 80 ? 13.614 4.055 -23.919 1.00 97.69 80 TRP A N 1
ATOM 640 C CA . TRP A 1 80 ? 13.848 3.954 -22.480 1.00 97.69 80 TRP A CA 1
ATOM 641 C C . TRP A 1 80 ? 13.166 5.074 -21.697 1.00 97.69 80 TRP A C 1
ATOM 643 O O . TRP A 1 80 ? 12.668 4.824 -20.599 1.00 97.69 80 TRP A O 1
ATOM 653 N N . ASN A 1 81 ? 13.070 6.273 -22.269 1.00 98.25 81 ASN A N 1
ATOM 654 C CA . ASN A 1 81 ? 12.344 7.379 -21.661 1.00 98.25 81 ASN A CA 1
ATOM 655 C C . ASN A 1 81 ? 10.837 7.084 -21.543 1.00 98.25 81 ASN A C 1
ATOM 657 O O . ASN A 1 81 ? 10.279 7.250 -20.461 1.00 98.25 81 ASN A O 1
ATOM 661 N N . ASP A 1 82 ? 10.188 6.569 -22.594 1.00 98.44 82 ASP A N 1
ATOM 662 C CA . ASP A 1 82 ? 8.771 6.164 -22.541 1.00 98.44 82 ASP A CA 1
ATOM 663 C C . ASP A 1 82 ? 8.541 5.071 -21.488 1.00 98.44 82 ASP A C 1
ATOM 665 O O . ASP A 1 82 ? 7.651 5.185 -20.642 1.00 98.44 82 ASP A O 1
ATOM 669 N N . LYS A 1 83 ? 9.399 4.042 -21.462 1.00 98.12 83 LYS A N 1
ATOM 670 C CA . LYS A 1 83 ? 9.341 2.990 -20.435 1.00 98.12 83 LYS A CA 1
ATOM 671 C C . LYS A 1 83 ? 9.448 3.554 -19.022 1.00 98.12 83 LYS A C 1
ATOM 673 O O . LYS A 1 83 ? 8.661 3.171 -18.156 1.00 98.12 83 LYS A O 1
ATOM 678 N N . TYR A 1 84 ? 10.401 4.456 -18.797 1.00 98.31 84 TYR A N 1
ATOM 679 C CA . TYR A 1 84 ? 10.585 5.110 -17.508 1.00 98.31 84 TYR A CA 1
ATOM 680 C C . TYR A 1 84 ? 9.356 5.937 -17.118 1.00 98.31 84 TYR A C 1
ATOM 682 O O . TYR A 1 84 ? 8.851 5.788 -16.008 1.00 98.31 84 TYR A O 1
ATOM 690 N N . ASN A 1 85 ? 8.812 6.740 -18.035 1.00 97.88 85 ASN A N 1
ATOM 691 C CA . ASN A 1 85 ? 7.627 7.558 -17.773 1.00 97.88 85 ASN A CA 1
ATOM 692 C C . ASN A 1 85 ? 6.401 6.703 -17.428 1.00 97.88 85 ASN A C 1
ATOM 694 O O . ASN A 1 85 ? 5.691 7.007 -16.469 1.00 97.88 85 ASN A O 1
ATOM 698 N N . ARG A 1 86 ? 6.173 5.598 -18.151 1.00 98.31 86 ARG A N 1
ATOM 699 C CA . ARG A 1 86 ? 5.091 4.648 -17.838 1.00 98.31 86 ARG A CA 1
ATOM 700 C C . ARG A 1 86 ? 5.272 4.013 -16.464 1.00 98.31 86 ARG A C 1
ATOM 702 O O . ARG A 1 86 ? 4.307 3.895 -15.711 1.00 98.31 86 ARG A O 1
ATOM 709 N N . LEU A 1 87 ? 6.496 3.605 -16.129 1.00 97.94 87 LEU A N 1
ATOM 710 C CA . LEU A 1 87 ? 6.806 3.037 -14.819 1.00 97.94 87 LEU A CA 1
ATOM 711 C C . LEU A 1 87 ? 6.576 4.059 -13.699 1.00 97.94 87 LEU A C 1
ATOM 713 O O . LEU A 1 87 ? 5.944 3.733 -12.696 1.00 97.94 87 LEU A O 1
ATOM 717 N N . LEU A 1 88 ? 7.033 5.296 -13.891 1.00 97.44 88 LEU A N 1
ATOM 718 C CA . LEU A 1 88 ? 6.854 6.391 -12.943 1.00 97.44 88 LEU A CA 1
ATOM 719 C C . LEU A 1 88 ? 5.372 6.714 -12.721 1.00 97.44 88 LEU A C 1
ATOM 721 O O . LEU A 1 88 ? 4.951 6.908 -11.582 1.00 97.44 88 LEU A O 1
ATOM 725 N N . GLU A 1 89 ? 4.562 6.732 -13.779 1.00 97.69 89 GLU A N 1
ATOM 726 C CA . GLU A 1 89 ? 3.123 6.969 -13.651 1.00 97.69 89 GLU A CA 1
ATOM 727 C C . GLU A 1 89 ? 2.413 5.821 -12.921 1.00 97.69 89 GLU A C 1
ATOM 729 O O . GLU A 1 89 ? 1.593 6.055 -12.030 1.00 97.69 89 GLU A O 1
ATOM 734 N N . ASN A 1 90 ? 2.790 4.572 -13.211 1.00 97.69 90 ASN A N 1
ATOM 735 C CA . ASN A 1 90 ? 2.299 3.412 -12.466 1.00 97.69 90 ASN A CA 1
ATOM 736 C C . ASN A 1 90 ? 2.673 3.490 -10.980 1.00 97.69 90 ASN A C 1
ATOM 738 O O . ASN A 1 90 ? 1.823 3.240 -10.124 1.00 97.69 90 ASN A O 1
ATOM 742 N N . TYR A 1 91 ? 3.909 3.888 -10.667 1.00 97.62 91 TYR A N 1
ATOM 743 C CA . TYR A 1 91 ? 4.358 4.098 -9.293 1.00 97.62 91 TYR A CA 1
ATOM 744 C C . TYR A 1 91 ? 3.535 5.186 -8.591 1.00 97.62 91 TYR A C 1
ATOM 746 O O . TYR A 1 91 ? 3.021 4.958 -7.498 1.00 97.62 91 TYR A O 1
ATOM 754 N N . ARG A 1 92 ? 3.306 6.335 -9.241 1.00 97.69 92 ARG A N 1
ATOM 755 C CA . ARG A 1 92 ? 2.461 7.414 -8.697 1.00 97.69 92 ARG A CA 1
ATOM 756 C C . ARG A 1 92 ? 1.026 6.961 -8.446 1.00 97.69 92 ARG A C 1
ATOM 758 O O . ARG A 1 92 ? 0.431 7.321 -7.430 1.00 97.69 92 ARG A O 1
ATOM 765 N N . ARG A 1 93 ? 0.447 6.169 -9.351 1.00 98.19 93 ARG A N 1
ATOM 766 C CA . ARG A 1 93 ? -0.891 5.595 -9.165 1.00 98.19 93 ARG A CA 1
ATOM 767 C C . ARG A 1 93 ? -0.921 4.635 -7.977 1.00 98.19 93 ARG A C 1
ATOM 769 O O . ARG A 1 93 ? -1.843 4.719 -7.167 1.00 98.19 93 ARG A O 1
ATOM 776 N N . LEU A 1 94 ? 0.072 3.756 -7.858 1.00 97.50 94 LEU A N 1
ATOM 777 C CA . LEU A 1 94 ? 0.188 2.830 -6.731 1.00 97.50 94 LEU A CA 1
ATOM 778 C C . LEU A 1 94 ? 0.328 3.587 -5.406 1.00 97.50 94 LEU A C 1
ATOM 780 O O . LEU A 1 94 ? -0.359 3.261 -4.443 1.00 97.50 94 LEU A O 1
ATOM 784 N N . GLN A 1 95 ? 1.134 4.647 -5.385 1.00 97.62 95 GLN A N 1
ATOM 785 C CA . GLN A 1 95 ? 1.313 5.509 -4.221 1.00 97.62 95 GLN A CA 1
ATOM 786 C C . GLN A 1 95 ? -0.006 6.158 -3.777 1.00 97.62 95 GLN A C 1
ATOM 788 O O . GLN A 1 95 ? -0.323 6.139 -2.591 1.00 97.62 95 GLN A O 1
ATOM 793 N N . LYS A 1 96 ? -0.821 6.664 -4.715 1.00 97.94 96 LYS A N 1
ATOM 794 C CA . LYS A 1 96 ? -2.158 7.208 -4.404 1.00 97.94 96 LYS A CA 1
ATOM 795 C C . LYS A 1 96 ? -3.091 6.155 -3.803 1.00 97.94 96 LYS A C 1
ATOM 797 O O . LYS A 1 96 ? -3.820 6.452 -2.861 1.00 97.94 96 LYS A O 1
ATOM 802 N N . VAL A 1 97 ? -3.079 4.934 -4.345 1.00 98.25 97 VAL A N 1
ATOM 803 C CA . VAL A 1 97 ? -3.882 3.826 -3.803 1.00 98.25 97 VAL A CA 1
ATOM 804 C C . VAL A 1 97 ? -3.414 3.466 -2.397 1.00 98.25 97 VAL A C 1
ATOM 806 O O . VAL A 1 97 ? -4.255 3.311 -1.517 1.00 98.25 97 VAL A O 1
ATOM 809 N N . ASN A 1 98 ? -2.101 3.383 -2.173 1.00 97.94 98 ASN A N 1
ATOM 810 C CA . ASN A 1 98 ? -1.545 3.048 -0.868 1.00 97.94 98 ASN A CA 1
ATOM 811 C C . ASN A 1 98 ? -1.894 4.107 0.186 1.00 97.94 98 ASN A C 1
ATOM 813 O O . ASN A 1 98 ? -2.442 3.761 1.225 1.00 97.94 98 ASN A O 1
ATOM 817 N N . GLN A 1 99 ? -1.734 5.396 -0.133 1.00 98.06 99 GLN A N 1
ATOM 818 C CA . GLN A 1 99 ? -2.165 6.484 0.752 1.00 98.06 99 GLN A CA 1
ATOM 819 C C . GLN A 1 99 ? -3.652 6.360 1.116 1.00 98.06 99 GLN A C 1
ATOM 821 O O . GLN A 1 99 ? -4.032 6.451 2.279 1.00 98.06 99 GLN A O 1
ATOM 826 N N . GLY A 1 100 ? -4.508 6.071 0.130 1.00 97.44 100 GLY A N 1
ATOM 827 C CA . GLY A 1 100 ? -5.934 5.867 0.377 1.00 97.44 100 GLY A CA 1
ATOM 828 C C . GLY A 1 100 ? -6.253 4.636 1.237 1.00 97.44 100 GLY A C 1
ATOM 829 O O . GLY A 1 100 ? -7.302 4.609 1.883 1.00 97.44 100 GLY A O 1
ATOM 830 N N . LEU A 1 101 ? -5.394 3.613 1.246 1.00 98.31 101 LEU A N 1
ATOM 831 C CA . LEU A 1 101 ? -5.514 2.449 2.128 1.00 98.31 101 LEU A CA 1
ATOM 832 C C . LEU A 1 101 ? -5.019 2.762 3.541 1.00 98.31 101 LEU A C 1
ATOM 834 O O . LEU A 1 101 ? -5.701 2.397 4.495 1.00 98.31 101 LEU A O 1
ATOM 838 N N . GLU A 1 102 ? -3.907 3.479 3.678 1.00 97.88 102 GLU A N 1
ATOM 839 C CA . GLU A 1 102 ? -3.396 3.964 4.964 1.00 97.88 102 GLU A CA 1
ATOM 840 C C . GLU A 1 102 ? -4.436 4.849 5.667 1.00 97.88 102 GLU A C 1
ATOM 842 O O . GLU A 1 102 ? -4.772 4.604 6.824 1.00 97.88 102 GLU A O 1
ATOM 847 N N . ASP A 1 103 ? -5.062 5.782 4.944 1.00 98.19 103 ASP A N 1
ATOM 848 C CA . ASP A 1 103 ? -6.128 6.634 5.486 1.00 98.19 103 ASP A CA 1
ATOM 849 C C . ASP A 1 103 ? -7.360 5.822 5.927 1.00 98.19 103 ASP A C 1
ATOM 851 O O . ASP A 1 103 ? -8.035 6.160 6.901 1.00 98.19 103 ASP A O 1
ATOM 855 N N . LYS A 1 104 ? -7.700 4.746 5.200 1.00 98.62 104 LYS A N 1
ATOM 856 C CA . LYS A 1 104 ? -8.793 3.836 5.590 1.00 98.62 104 LYS A CA 1
ATOM 857 C C . LYS A 1 104 ? -8.430 3.041 6.837 1.00 98.62 104 LYS A C 1
ATOM 859 O O . LYS A 1 104 ? -9.284 2.896 7.705 1.00 98.62 104 LYS A O 1
ATOM 864 N N . LEU A 1 105 ? -7.198 2.545 6.918 1.00 98.62 105 LEU A N 1
ATOM 865 C CA . LEU A 1 105 ? -6.707 1.797 8.067 1.00 98.62 105 LEU A CA 1
ATOM 866 C C . LEU A 1 105 ? -6.729 2.666 9.325 1.00 98.62 105 LEU A C 1
ATOM 868 O O . LEU A 1 105 ? -7.230 2.215 10.349 1.00 98.62 105 LEU A O 1
ATOM 872 N N . LEU A 1 106 ? -6.269 3.917 9.224 1.00 98.50 106 LEU A N 1
ATOM 873 C CA . LEU A 1 106 ? -6.325 4.885 10.320 1.00 98.50 106 LEU A CA 1
ATOM 874 C C . LEU A 1 106 ? -7.766 5.110 10.795 1.00 98.50 106 LEU A C 1
ATOM 876 O O . LEU A 1 106 ? -8.046 4.935 11.975 1.00 98.50 106 LEU A O 1
ATOM 880 N N . ARG A 1 107 ? -8.714 5.367 9.880 1.00 98.56 107 ARG A N 1
ATOM 881 C CA . ARG A 1 107 ? -10.136 5.530 10.249 1.00 98.56 107 ARG A CA 1
ATOM 882 C C . ARG A 1 107 ? -10.729 4.300 10.936 1.00 98.56 107 ARG A C 1
ATOM 884 O O . ARG A 1 107 ? -11.521 4.435 11.863 1.00 98.56 107 ARG A O 1
ATOM 891 N N . VAL A 1 108 ? -10.394 3.105 10.453 1.00 98.31 108 VAL A N 1
ATOM 892 C CA . VAL A 1 108 ? -10.866 1.850 11.051 1.00 98.31 108 VAL A CA 1
ATOM 893 C C . VAL A 1 108 ? -10.258 1.662 12.441 1.00 98.31 108 VAL A C 1
ATOM 895 O O . VAL A 1 108 ? -10.984 1.308 13.365 1.00 98.31 108 VAL A O 1
ATOM 898 N N . ALA A 1 109 ? -8.967 1.950 12.612 1.00 98.62 109 ALA A N 1
ATOM 899 C CA . ALA A 1 109 ? -8.300 1.898 13.909 1.00 98.62 109 ALA A CA 1
ATOM 900 C C . ALA A 1 109 ? -8.925 2.877 14.919 1.00 98.62 109 ALA A C 1
ATOM 902 O O . ALA A 1 109 ? -9.213 2.470 16.041 1.00 98.62 109 ALA A O 1
ATOM 903 N N . ASP A 1 110 ? -9.218 4.115 14.510 1.00 98.56 110 ASP A N 1
ATOM 904 C CA . ASP A 1 110 ? -9.887 5.112 15.360 1.00 98.56 110 ASP A CA 1
ATOM 905 C C . ASP A 1 110 ? -11.295 4.658 15.782 1.00 98.56 110 ASP A C 1
ATOM 907 O O . ASP A 1 110 ? -11.702 4.825 16.936 1.00 98.56 110 ASP A O 1
ATOM 911 N N . CYS A 1 111 ? -12.042 4.043 14.858 1.00 98.50 111 CYS A N 1
ATOM 912 C CA . CYS A 1 111 ? -13.358 3.473 15.140 1.00 98.50 111 CYS A CA 1
ATOM 913 C C . CYS A 1 111 ? -13.265 2.338 16.172 1.00 98.50 111 CYS A C 1
ATOM 915 O O . CYS A 1 111 ? -13.980 2.360 17.174 1.00 98.50 111 CYS A O 1
ATOM 917 N N . PHE A 1 112 ? -12.337 1.395 15.972 1.00 98.50 112 PHE A N 1
ATOM 918 C CA . PHE A 1 112 ? -12.106 0.290 16.906 1.00 98.50 112 PHE A CA 1
ATOM 919 C C . PHE A 1 112 ? -11.675 0.773 18.288 1.00 98.50 112 PHE A C 1
ATOM 921 O O . PHE A 1 112 ? -12.135 0.238 19.292 1.00 98.50 112 PHE A O 1
ATOM 928 N N . GLU A 1 113 ? -10.811 1.783 18.360 1.00 98.56 113 GLU A N 1
ATOM 929 C CA . GLU A 1 113 ? -10.385 2.359 19.632 1.00 98.56 113 GLU A CA 1
ATOM 930 C C . GLU A 1 113 ? -11.568 2.998 20.372 1.00 98.56 113 GLU A C 1
ATOM 932 O O . GLU A 1 113 ? -11.767 2.751 21.561 1.00 98.56 113 GLU A O 1
ATOM 937 N N . THR A 1 114 ? -12.410 3.745 19.653 1.00 98.50 114 THR A N 1
ATOM 938 C CA . THR A 1 114 ? -13.619 4.365 20.214 1.00 98.50 114 THR A CA 1
ATOM 939 C C . THR A 1 114 ? -14.605 3.315 20.728 1.00 98.50 114 THR A C 1
ATOM 941 O O . THR A 1 114 ? -15.109 3.427 21.847 1.00 98.50 114 THR A O 1
ATOM 944 N N . GLU A 1 115 ? -14.863 2.269 19.941 1.00 98.50 115 GLU A N 1
ATOM 945 C CA . GLU A 1 115 ? -15.751 1.175 20.333 1.00 98.50 115 GLU A CA 1
ATOM 946 C C . GLU A 1 115 ? -15.195 0.410 21.535 1.00 98.50 115 GLU A C 1
ATOM 948 O O . GLU A 1 115 ? -15.928 0.147 22.487 1.00 98.50 115 GLU A O 1
ATOM 953 N N . ARG A 1 116 ? -13.889 0.122 21.551 1.00 98.44 116 ARG A N 1
ATOM 954 C CA . ARG A 1 116 ? -13.217 -0.517 22.686 1.00 98.44 116 ARG A CA 1
ATOM 955 C C . ARG A 1 116 ? -13.390 0.292 23.967 1.00 98.44 116 ARG A C 1
ATOM 957 O O . ARG A 1 116 ? -13.722 -0.287 25.000 1.00 98.44 116 ARG A O 1
ATOM 964 N N . ILE A 1 117 ? -13.183 1.609 23.908 1.00 98.62 117 ILE A N 1
ATOM 965 C CA . ILE A 1 117 ? -13.376 2.503 25.057 1.00 98.62 117 ILE A CA 1
ATOM 966 C C . ILE A 1 117 ? -14.827 2.434 25.541 1.00 98.62 117 ILE A C 1
ATOM 968 O O . ILE A 1 117 ? -15.063 2.243 26.732 1.00 98.62 117 ILE A O 1
ATOM 972 N N . HIS A 1 118 ? -15.796 2.530 24.629 1.00 98.62 118 HIS A N 1
ATOM 973 C CA . HIS A 1 118 ? -17.217 2.460 24.966 1.00 98.62 118 HIS A CA 1
ATOM 974 C C . HIS A 1 118 ? -17.612 1.105 25.582 1.00 98.62 118 HIS A C 1
ATOM 976 O O . HIS A 1 118 ? -18.317 1.057 26.588 1.00 98.62 118 HIS A O 1
ATOM 982 N N . MET A 1 119 ? -17.128 -0.008 25.027 1.00 98.44 119 MET A N 1
ATOM 983 C CA . MET A 1 119 ? -17.385 -1.341 25.579 1.00 98.44 119 MET A CA 1
ATOM 984 C C . MET A 1 119 ? -16.740 -1.527 26.949 1.00 98.44 119 MET A C 1
ATOM 986 O O . MET A 1 119 ? -17.364 -2.111 27.832 1.00 98.44 119 MET A O 1
ATOM 990 N N . ASN A 1 120 ? -15.536 -0.991 27.158 1.00 98.62 120 ASN A N 1
ATOM 991 C CA . ASN A 1 120 ? -14.893 -1.037 28.465 1.00 98.62 120 ASN A CA 1
ATOM 992 C C . ASN A 1 120 ? -15.679 -0.227 29.509 1.00 98.62 120 ASN A C 1
ATOM 994 O O . ASN A 1 120 ? -15.939 -0.730 30.596 1.00 98.62 120 ASN A O 1
ATOM 998 N N . GLN A 1 121 ? -16.160 0.968 29.150 1.00 98.62 121 GLN A N 1
ATOM 999 C CA . GLN A 1 121 ? -17.041 1.763 30.015 1.00 98.62 121 GLN A CA 1
ATOM 1000 C C . GLN A 1 121 ? -18.337 1.016 30.361 1.00 98.62 121 GLN A C 1
ATOM 1002 O O . GLN A 1 121 ? -18.766 1.028 31.512 1.00 98.62 121 GLN A O 1
ATOM 1007 N N . ASN A 1 122 ? -18.955 0.331 29.395 1.00 98.62 122 ASN A N 1
ATOM 1008 C CA . ASN A 1 122 ? -20.147 -0.480 29.655 1.00 98.62 122 ASN A CA 1
ATOM 1009 C C . ASN A 1 122 ? -19.847 -1.669 30.573 1.00 98.62 122 ASN A C 1
ATOM 1011 O O . ASN A 1 122 ? -20.646 -1.976 31.455 1.00 98.62 122 ASN A O 1
ATOM 1015 N N . ASN A 1 123 ? -18.699 -2.323 30.391 1.00 98.50 123 ASN A N 1
ATOM 1016 C CA . ASN A 1 123 ? -18.266 -3.420 31.249 1.00 98.50 123 ASN A CA 1
ATOM 1017 C C . ASN A 1 123 ? -18.039 -2.949 32.695 1.00 98.50 123 ASN A C 1
ATOM 1019 O O . ASN A 1 123 ? -18.531 -3.574 33.634 1.00 98.50 123 ASN A O 1
ATOM 1023 N N . GLU A 1 124 ? -17.370 -1.809 32.879 1.00 98.69 124 GLU A N 1
ATOM 1024 C CA . GLU A 1 124 ? -17.183 -1.170 34.188 1.00 98.69 124 GLU A CA 1
ATOM 1025 C C . GLU A 1 124 ? -18.533 -0.826 34.841 1.00 98.69 124 GLU A C 1
ATOM 1027 O O . GLU A 1 124 ? -18.764 -1.172 35.998 1.00 98.69 124 GLU A O 1
ATOM 1032 N N . GLN A 1 125 ? -19.471 -0.235 34.090 1.00 98.69 125 GLN A N 1
ATOM 1033 C CA . GLN A 1 125 ? -20.818 0.071 34.591 1.00 98.69 125 GLN A CA 1
ATOM 1034 C C . GLN A 1 125 ? -21.605 -1.182 34.995 1.00 98.69 125 GLN A C 1
ATOM 1036 O O . GLN A 1 125 ? -22.308 -1.175 36.007 1.00 98.69 125 GLN A O 1
ATOM 1041 N N . LEU A 1 126 ? -21.525 -2.259 34.210 1.00 98.56 126 LEU A N 1
ATOM 1042 C CA . LEU A 1 126 ? -22.192 -3.523 34.530 1.00 98.56 126 LEU A CA 1
ATOM 1043 C C . LEU A 1 126 ? -21.567 -4.194 35.753 1.00 98.56 126 LEU A C 1
ATOM 1045 O O . LEU A 1 126 ? -22.301 -4.699 36.599 1.00 98.56 126 LEU A O 1
ATOM 1049 N N . THR A 1 127 ? -20.240 -4.142 35.872 1.00 98.69 127 THR A N 1
ATOM 1050 C CA . THR A 1 127 ? -19.509 -4.636 37.044 1.00 98.69 127 THR A CA 1
ATOM 1051 C C . THR A 1 127 ? -19.948 -3.884 38.298 1.00 98.69 127 THR A C 1
ATOM 1053 O O . THR A 1 127 ? -20.335 -4.508 39.280 1.00 98.69 127 THR A O 1
ATOM 1056 N N . GLN A 1 128 ? -20.026 -2.551 38.234 1.00 98.56 128 GLN A N 1
ATOM 1057 C CA . GLN A 1 128 ? -20.511 -1.740 39.350 1.00 98.56 128 GLN A CA 1
ATOM 1058 C C . GLN A 1 128 ? -21.946 -2.113 39.758 1.00 98.56 128 GLN A C 1
ATOM 1060 O O . GLN A 1 128 ? -22.225 -2.298 40.941 1.00 98.56 128 GLN A O 1
ATOM 1065 N N . ARG A 1 129 ? -22.867 -2.264 38.797 1.00 98.50 129 ARG A N 1
ATOM 1066 C CA . ARG A 1 129 ? -24.254 -2.669 39.095 1.00 98.50 129 ARG A CA 1
ATOM 1067 C C . ARG A 1 129 ? -24.335 -4.060 39.715 1.00 98.50 129 ARG A C 1
ATOM 1069 O O . ARG A 1 129 ? -25.198 -4.301 40.557 1.00 98.50 129 ARG A O 1
ATOM 1076 N N . LEU A 1 130 ? -23.468 -4.975 39.287 1.00 98.62 130 LEU A N 1
ATOM 1077 C CA . LEU A 1 130 ? -23.376 -6.311 39.863 1.00 98.62 130 LEU A CA 1
ATOM 1078 C C . LEU A 1 130 ? -22.916 -6.241 41.324 1.00 98.62 130 LEU A C 1
ATOM 1080 O O . LEU A 1 130 ? -23.535 -6.867 42.183 1.00 98.62 130 LEU A O 1
ATOM 1084 N N . ASP A 1 131 ? -21.892 -5.442 41.616 1.00 98.62 131 ASP A N 1
ATOM 1085 C CA . ASP A 1 131 ? -21.395 -5.231 42.977 1.00 98.62 131 ASP A CA 1
ATOM 1086 C C . ASP A 1 131 ? -22.462 -4.592 43.880 1.00 98.62 131 ASP A C 1
ATOM 1088 O O . ASP A 1 131 ? -22.688 -5.052 45.002 1.00 98.62 131 ASP A O 1
ATOM 1092 N N . GLU A 1 132 ? -23.188 -3.589 43.378 1.00 98.31 132 GLU A N 1
ATOM 1093 C CA . GLU A 1 132 ? -24.314 -2.956 44.079 1.00 98.31 132 GLU A CA 1
ATOM 1094 C C . GLU A 1 132 ? -25.439 -3.962 44.389 1.00 98.31 132 GLU A C 1
ATOM 1096 O O . GLU A 1 132 ? -25.946 -4.017 45.516 1.00 98.31 132 GLU A O 1
ATOM 1101 N N . ALA A 1 133 ? -25.813 -4.798 43.415 1.00 98.38 133 ALA A N 1
ATOM 1102 C CA . ALA A 1 133 ? -26.825 -5.836 43.597 1.00 98.38 133 ALA A CA 1
ATOM 1103 C C . ALA A 1 133 ? -26.374 -6.911 44.599 1.00 98.38 133 ALA A C 1
ATOM 1105 O O . ALA A 1 133 ? -27.161 -7.326 45.453 1.00 98.38 133 ALA A O 1
ATOM 1106 N N . ASN A 1 134 ? -25.106 -7.325 44.547 1.00 98.31 134 ASN A N 1
ATOM 1107 C CA . ASN A 1 134 ? -24.522 -8.269 45.498 1.00 98.31 134 ASN A CA 1
ATOM 1108 C C . ASN A 1 134 ? -24.516 -7.702 46.923 1.00 98.31 134 ASN A C 1
ATOM 1110 O O . ASN A 1 134 ? -24.901 -8.403 47.862 1.00 98.31 134 ASN A O 1
ATOM 1114 N N . ALA A 1 135 ? -24.157 -6.428 47.095 1.00 98.31 135 ALA A N 1
ATOM 1115 C CA . ALA A 1 135 ? -24.211 -5.757 48.392 1.00 98.31 135 ALA A CA 1
ATOM 1116 C C . ALA A 1 135 ? -25.646 -5.706 48.948 1.00 98.31 135 ALA A C 1
ATOM 1118 O O . ALA A 1 135 ? -25.874 -6.015 50.121 1.00 98.31 135 ALA A O 1
ATOM 1119 N N . SER A 1 136 ? -26.631 -5.387 48.100 1.00 98.44 136 SER A N 1
ATOM 1120 C CA . SER A 1 136 ? -28.050 -5.409 48.475 1.00 98.44 136 SER A CA 1
ATOM 1121 C C . SER A 1 136 ? -28.520 -6.813 48.871 1.00 98.44 136 SER A C 1
ATOM 1123 O O . SER A 1 136 ? -29.160 -6.986 49.912 1.00 98.44 136 SER A O 1
ATOM 1125 N N . LEU A 1 137 ? -28.142 -7.836 48.098 1.00 98.25 137 LEU A N 1
ATOM 1126 C CA . LEU A 1 137 ? -28.451 -9.230 48.403 1.00 98.25 137 LEU A CA 1
ATOM 1127 C C . LEU A 1 137 ? -27.866 -9.651 49.755 1.00 98.25 137 LEU A C 1
ATOM 1129 O O . LEU A 1 137 ? -28.562 -10.289 50.545 1.00 98.25 137 LEU A O 1
ATOM 1133 N N . MET A 1 138 ? -26.612 -9.290 50.043 1.00 98.12 138 MET A N 1
ATOM 1134 C CA . MET A 1 138 ? -25.986 -9.580 51.336 1.00 98.12 138 MET A CA 1
ATOM 1135 C C . MET A 1 138 ? -26.736 -8.919 52.493 1.00 98.12 138 MET A C 1
ATOM 1137 O O . MET A 1 138 ? -26.995 -9.583 53.497 1.00 98.12 138 MET A O 1
ATOM 1141 N N . LEU A 1 139 ? -27.147 -7.657 52.341 1.00 98.31 139 LEU A N 1
ATOM 1142 C CA . LEU A 1 139 ? -27.926 -6.949 53.356 1.00 98.31 139 LEU A CA 1
ATOM 1143 C C . LEU A 1 139 ? -29.269 -7.645 53.628 1.00 98.31 139 LEU A C 1
ATOM 1145 O O . LEU A 1 139 ? -29.609 -7.907 54.782 1.00 98.31 139 LEU A O 1
ATOM 1149 N N . VAL A 1 140 ? -30.012 -7.999 52.576 1.00 98.06 140 VAL A N 1
ATOM 1150 C CA . VAL A 1 140 ? -31.303 -8.697 52.700 1.00 98.06 140 VAL A CA 1
ATOM 1151 C C . VAL A 1 140 ? -31.126 -10.093 53.302 1.00 98.06 140 VAL A C 1
ATOM 1153 O O . VAL A 1 140 ? -31.941 -10.519 54.123 1.00 98.06 140 VAL A O 1
ATOM 1156 N N . LYS A 1 141 ? -30.059 -10.817 52.944 1.00 98.00 141 LYS A N 1
ATOM 1157 C CA . LYS A 1 141 ? -29.722 -12.108 53.566 1.00 98.00 141 LYS A CA 1
ATOM 1158 C C . LYS A 1 141 ? -29.424 -11.947 55.058 1.00 98.00 141 LYS A C 1
ATOM 1160 O O . LYS A 1 141 ? -29.949 -12.716 55.860 1.00 98.00 141 LYS A O 1
ATOM 1165 N N . GLN A 1 142 ? -28.649 -10.932 55.441 1.00 98.00 142 GLN A N 1
ATOM 1166 C CA . GLN A 1 142 ? -28.339 -10.639 56.841 1.00 98.00 142 GLN A CA 1
ATOM 1167 C C . GLN A 1 142 ? -29.602 -10.302 57.645 1.00 98.00 142 GLN A C 1
ATOM 1169 O O . GLN A 1 142 ? -29.797 -10.852 58.727 1.00 98.00 142 GLN A O 1
ATOM 1174 N N . GLN A 1 143 ? -30.481 -9.450 57.108 1.00 97.75 143 GLN A N 1
ATOM 1175 C CA . GLN A 1 143 ? -31.757 -9.103 57.744 1.00 97.75 143 GLN A CA 1
ATOM 1176 C C . GLN A 1 143 ? -32.671 -10.324 57.892 1.00 97.75 143 GLN A C 1
ATOM 1178 O O . GLN A 1 143 ? -33.216 -10.556 58.967 1.00 97.75 143 GLN A O 1
ATOM 1183 N N . ASN A 1 144 ? -32.789 -11.161 56.857 1.00 97.62 144 ASN A N 1
ATOM 1184 C CA . ASN A 1 144 ? -33.558 -12.404 56.945 1.00 97.62 144 ASN A CA 1
ATOM 1185 C C . ASN A 1 144 ? -33.003 -13.361 58.004 1.00 97.62 144 ASN A C 1
ATOM 1187 O O . ASN A 1 144 ? -33.781 -13.980 58.727 1.00 97.62 144 ASN A O 1
ATOM 1191 N N . GLN A 1 145 ? -31.678 -13.478 58.123 1.00 97.69 145 GLN A N 1
ATOM 1192 C CA . GLN A 1 145 ? -31.069 -14.297 59.168 1.00 97.69 145 GLN A CA 1
ATOM 1193 C C . GLN A 1 145 ? -31.366 -13.741 60.566 1.00 97.69 145 GLN A C 1
ATOM 1195 O O . GLN A 1 145 ? -31.664 -14.512 61.474 1.00 97.69 145 GLN A O 1
ATOM 1200 N N . GLN A 1 146 ? -31.329 -12.417 60.740 1.00 97.50 146 GLN A N 1
ATOM 1201 C CA . GLN A 1 146 ? -31.730 -11.773 61.993 1.00 97.50 146 GLN A CA 1
ATOM 1202 C C . GLN A 1 146 ? -33.195 -12.071 62.326 1.00 97.50 146 GLN A C 1
ATOM 1204 O O . GLN A 1 146 ? -33.473 -12.529 63.429 1.00 97.50 146 GLN A O 1
ATOM 1209 N N . TYR A 1 147 ? -34.110 -11.939 61.360 1.00 97.62 147 TYR A N 1
ATOM 1210 C CA . TYR A 1 147 ? -35.517 -12.283 61.572 1.00 97.62 147 TYR A CA 1
ATOM 1211 C C . TYR A 1 147 ? -35.710 -13.753 61.944 1.00 97.62 147 TYR A C 1
ATOM 1213 O O . TYR A 1 147 ? -36.473 -14.042 62.860 1.00 97.62 147 TYR A O 1
ATOM 1221 N N . ARG A 1 148 ? -35.004 -14.686 61.289 1.00 97.69 148 ARG A N 1
ATOM 1222 C CA . ARG A 1 148 ? -35.030 -16.112 61.666 1.00 97.69 148 ARG A CA 1
ATOM 1223 C C . ARG A 1 148 ? -34.580 -16.315 63.113 1.00 97.69 148 ARG A C 1
ATOM 1225 O O . ARG A 1 148 ? -35.297 -16.957 63.872 1.00 97.69 148 ARG A O 1
ATOM 1232 N N . ASN A 1 149 ? -33.466 -15.699 63.512 1.00 97.00 149 ASN A N 1
ATOM 1233 C CA . ASN A 1 149 ? -32.968 -15.774 64.888 1.00 97.00 149 ASN A CA 1
ATOM 1234 C C . ASN A 1 149 ? -33.985 -15.214 65.905 1.00 97.00 149 ASN A C 1
ATOM 1236 O O . ASN A 1 149 ? -34.170 -15.800 66.974 1.00 97.00 149 ASN A O 1
ATOM 1240 N N . ASP A 1 150 ? -34.653 -14.104 65.576 1.00 96.38 150 ASP A N 1
ATOM 1241 C CA . ASP A 1 150 ? -35.687 -13.495 66.419 1.00 96.38 150 ASP A CA 1
ATOM 1242 C C . ASP A 1 150 ? -36.929 -14.393 66.529 1.00 96.38 150 ASP A C 1
ATOM 1244 O O . ASP A 1 150 ? -37.450 -14.601 67.627 1.00 96.38 150 ASP A O 1
ATOM 1248 N N . TYR A 1 151 ? -37.383 -14.989 65.419 1.00 96.06 151 TYR A N 1
ATOM 1249 C CA . TYR A 1 151 ? -38.472 -15.970 65.427 1.00 96.06 151 TYR A CA 1
ATOM 1250 C C . TYR A 1 151 ? -38.122 -17.194 66.279 1.00 96.06 151 TYR A C 1
ATOM 1252 O O . TYR A 1 151 ? -38.932 -17.601 67.112 1.00 96.06 151 TYR A O 1
ATOM 1260 N N . ASP A 1 152 ? -36.914 -17.741 66.138 1.00 94.38 152 ASP A N 1
ATOM 1261 C CA . ASP A 1 152 ? -36.444 -18.878 66.936 1.00 94.38 152 ASP A CA 1
ATOM 1262 C C . ASP A 1 152 ? -36.366 -18.538 68.430 1.00 94.38 152 ASP A C 1
ATOM 1264 O O . ASP A 1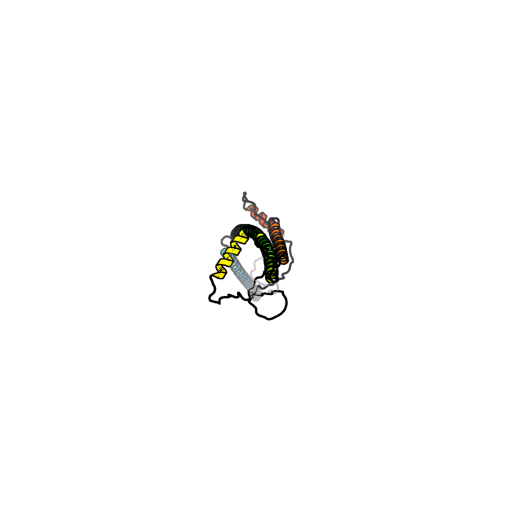 152 ? -36.636 -19.378 69.296 1.00 94.38 152 ASP A O 1
ATOM 1268 N N . LEU A 1 153 ? -36.004 -17.298 68.772 1.00 94.75 153 LEU A N 1
ATOM 1269 C CA . LEU A 1 153 ? -36.055 -16.809 70.147 1.00 94.75 153 LEU A CA 1
ATOM 1270 C C . LEU A 1 153 ? -37.497 -16.754 70.670 1.00 94.75 153 LEU A C 1
ATOM 1272 O O . LEU A 1 153 ? -37.759 -17.274 71.755 1.00 94.75 153 LEU A O 1
ATOM 1276 N N . ILE A 1 154 ? -38.430 -16.176 69.907 1.00 94.75 154 ILE A N 1
ATOM 1277 C CA . ILE A 1 154 ? -39.852 -16.091 70.277 1.00 94.75 154 ILE A CA 1
ATOM 1278 C C . ILE A 1 154 ? -40.450 -17.490 70.460 1.00 94.75 154 ILE A C 1
ATOM 1280 O O . ILE A 1 154 ? -41.116 -17.743 71.463 1.00 94.75 154 ILE A O 1
ATOM 1284 N N . ILE A 1 155 ? -40.182 -18.418 69.537 1.00 91.56 155 ILE A N 1
ATOM 1285 C CA . ILE A 1 155 ? -40.638 -19.810 69.628 1.00 91.56 155 ILE A CA 1
ATOM 1286 C C . ILE A 1 155 ? -40.129 -20.448 70.924 1.00 91.56 155 ILE A C 1
ATOM 1288 O O . ILE A 1 155 ? -40.925 -21.023 71.669 1.00 91.56 155 ILE A O 1
ATOM 1292 N N . ARG A 1 156 ? -38.836 -20.294 71.248 1.00 88.56 156 ARG A N 1
ATOM 1293 C CA . ARG A 1 156 ? -38.272 -20.796 72.512 1.00 88.56 156 ARG A CA 1
ATOM 1294 C C . ARG A 1 156 ? -38.928 -20.160 73.734 1.00 88.56 156 ARG A C 1
ATOM 1296 O O . ARG A 1 156 ? -39.257 -20.885 74.665 1.00 88.56 156 ARG A O 1
ATOM 1303 N N . MET A 1 157 ? -39.154 -18.845 73.740 1.00 85.75 157 MET A N 1
ATOM 1304 C CA . MET A 1 157 ? -39.839 -18.157 74.845 1.00 85.75 157 MET A CA 1
ATOM 1305 C C . MET A 1 157 ? -41.262 -18.685 75.055 1.00 85.75 157 MET A C 1
ATOM 1307 O O . MET A 1 157 ? -41.667 -18.906 76.193 1.00 85.75 157 MET A O 1
ATOM 1311 N N . ILE A 1 158 ? -42.006 -18.921 73.970 1.00 84.88 158 ILE A N 1
ATOM 1312 C CA . ILE A 1 158 ? -43.359 -19.489 74.024 1.00 84.88 158 ILE A CA 1
ATOM 1313 C C . ILE A 1 158 ? -43.322 -20.925 74.564 1.00 84.88 158 ILE A C 1
ATOM 1315 O O . ILE A 1 158 ? -44.129 -21.279 75.418 1.00 84.88 158 ILE A O 1
ATOM 1319 N N . GLN A 1 159 ? -42.383 -21.750 74.095 1.00 81.19 159 GLN A N 1
ATOM 1320 C CA . GLN A 1 159 ? -42.271 -23.159 74.491 1.00 81.19 159 GLN A CA 1
ATOM 1321 C C . GLN A 1 159 ? -41.740 -23.355 75.920 1.00 81.19 159 GLN A C 1
ATOM 1323 O O . GLN A 1 159 ? -42.113 -24.322 76.578 1.00 81.19 159 GLN A O 1
ATOM 1328 N N . GLN A 1 160 ? -40.875 -22.461 76.410 1.00 69.56 160 GLN A N 1
ATOM 1329 C CA . GLN A 1 160 ? -40.271 -22.546 77.745 1.00 69.56 160 GLN A CA 1
ATOM 1330 C C . GLN A 1 160 ? -41.136 -21.954 78.866 1.00 69.56 160 GLN A C 1
ATOM 1332 O O . GLN A 1 160 ? -40.700 -21.967 80.012 1.00 69.56 160 GLN A O 1
ATOM 1337 N N . GLN A 1 161 ? -42.342 -21.451 78.585 1.00 58.47 161 GLN A N 1
ATOM 1338 C CA . GLN A 1 161 ? -43.309 -21.060 79.615 1.00 58.47 161 GLN A CA 1
ATOM 1339 C C . GLN A 1 161 ? -44.041 -22.312 80.134 1.00 58.47 161 GLN A C 1
ATOM 1341 O O . GLN A 1 161 ? -44.927 -22.822 79.441 1.00 58.47 161 GLN A O 1
ATOM 1346 N N . PRO A 1 162 ? -43.751 -22.813 81.352 1.00 54.56 162 PRO A N 1
ATOM 1347 C CA . PRO A 1 162 ? -44.555 -23.858 81.953 1.00 54.56 162 PRO A CA 1
ATOM 1348 C C . PRO A 1 162 ? -45.826 -23.192 82.480 1.00 54.56 162 PRO A C 1
ATOM 1350 O O . PRO A 1 162 ? -45.881 -22.735 83.615 1.00 54.56 162 PRO A O 1
ATOM 1353 N N . SER A 1 163 ? -46.831 -23.088 81.609 1.00 57.59 163 SER A N 1
ATOM 1354 C CA . SER A 1 163 ? -48.245 -22.945 81.965 1.00 57.59 163 SER A CA 1
ATOM 1355 C C . SER A 1 163 ? -48.543 -21.996 83.133 1.00 57.59 163 SER A C 1
ATOM 1357 O O . SER A 1 163 ? -48.980 -22.461 84.174 1.00 57.59 163 SER A O 1
ATOM 1359 N N . THR A 1 164 ? -48.385 -20.683 82.938 1.00 53.22 164 THR A N 1
ATOM 1360 C CA . THR A 1 164 ? -49.231 -19.649 83.571 1.00 53.22 164 THR A CA 1
ATOM 1361 C C . THR A 1 164 ? -48.956 -18.269 82.943 1.00 53.22 164 THR A C 1
ATOM 1363 O O . THR A 1 164 ? -47.855 -17.754 83.075 1.00 53.22 164 THR A O 1
ATOM 1366 N N . MET A 1 165 ? -49.993 -17.640 82.360 1.00 51.16 165 MET A N 1
ATOM 1367 C CA . MET A 1 165 ? -50.132 -16.185 82.095 1.00 51.16 165 MET A CA 1
ATOM 1368 C C . MET A 1 165 ? -49.717 -15.558 80.738 1.00 51.16 165 MET A C 1
ATOM 1370 O O . MET A 1 165 ? -49.299 -14.401 80.722 1.00 51.16 165 MET A O 1
ATOM 1374 N N . ILE A 1 166 ? -49.944 -16.187 79.574 1.00 60.47 166 ILE A N 1
ATOM 1375 C CA . ILE A 1 166 ? -50.089 -15.383 78.334 1.00 60.47 166 ILE A CA 1
ATOM 1376 C C . ILE A 1 166 ? -51.516 -14.815 78.309 1.00 60.47 166 ILE A C 1
ATOM 1378 O O . ILE A 1 166 ? -52.458 -15.513 77.938 1.00 60.47 166 ILE A O 1
ATOM 1382 N N . ASN A 1 167 ? -51.697 -13.563 78.743 1.00 59.28 167 ASN A N 1
ATOM 1383 C CA . ASN A 1 167 ? -52.978 -12.867 78.616 1.00 59.28 167 ASN A CA 1
ATOM 1384 C C . ASN A 1 167 ? -53.175 -12.426 77.154 1.00 59.28 167 ASN A C 1
ATOM 1386 O O . ASN A 1 167 ? -52.649 -11.400 76.733 1.00 59.28 167 ASN A O 1
ATOM 1390 N N . ILE A 1 168 ? -53.906 -13.229 76.377 1.00 62.69 168 ILE A N 1
ATOM 1391 C CA . ILE A 1 168 ? -54.166 -13.024 74.940 1.00 62.69 168 ILE A CA 1
ATOM 1392 C C . ILE A 1 168 ? -54.864 -11.675 74.666 1.00 62.69 168 ILE A C 1
ATOM 1394 O O . ILE A 1 168 ? -54.740 -11.139 73.566 1.00 62.69 168 ILE A O 1
ATOM 1398 N N . GLU A 1 169 ? -55.517 -11.080 75.670 1.00 62.59 169 GLU A N 1
ATOM 1399 C CA . GLU A 1 169 ? -56.199 -9.782 75.574 1.00 62.59 169 GLU A CA 1
ATOM 1400 C C . GLU A 1 169 ? -55.250 -8.581 75.387 1.00 62.59 169 GLU A C 1
ATOM 1402 O O . GLU A 1 169 ? -55.704 -7.503 75.012 1.00 62.59 169 GLU A O 1
ATOM 1407 N N . SER A 1 170 ? -53.938 -8.740 75.609 1.00 66.75 170 SER A N 1
ATOM 1408 C CA . SER A 1 170 ? -52.954 -7.656 75.439 1.00 66.75 170 SER A CA 1
ATOM 1409 C C . SER A 1 170 ? -52.427 -7.496 74.005 1.00 66.75 170 SER A C 1
ATOM 1411 O O . SER A 1 170 ? -51.753 -6.510 73.704 1.00 66.75 170 SER A O 1
ATOM 1413 N N . PHE A 1 171 ? -52.729 -8.440 73.108 1.00 70.44 171 PHE A N 1
ATOM 1414 C CA . PHE A 1 171 ? -52.286 -8.399 71.712 1.00 70.44 171 PHE A CA 1
ATOM 1415 C C . PHE A 1 171 ? -53.276 -7.627 70.822 1.00 70.44 171 PHE A C 1
ATOM 1417 O O . PHE A 1 171 ? -54.470 -7.628 71.111 1.00 70.44 171 PHE A O 1
ATOM 1424 N N . PRO A 1 172 ? -52.834 -7.015 69.704 1.00 76.88 172 PRO A N 1
ATOM 1425 C CA . PRO A 1 172 ? -53.728 -6.357 68.748 1.00 76.88 172 PRO A CA 1
ATOM 1426 C C . PRO A 1 172 ? -54.869 -7.273 68.270 1.00 76.88 172 PRO A C 1
ATOM 1428 O O . PRO A 1 172 ? -54.645 -8.460 68.016 1.00 76.88 172 PRO A O 1
ATOM 1431 N N . ASN A 1 173 ? -56.074 -6.716 68.088 1.00 73.12 173 ASN A N 1
ATOM 1432 C CA . ASN A 1 173 ? -57.303 -7.459 67.740 1.00 73.12 173 ASN A CA 1
ATOM 1433 C C . ASN A 1 173 ? -5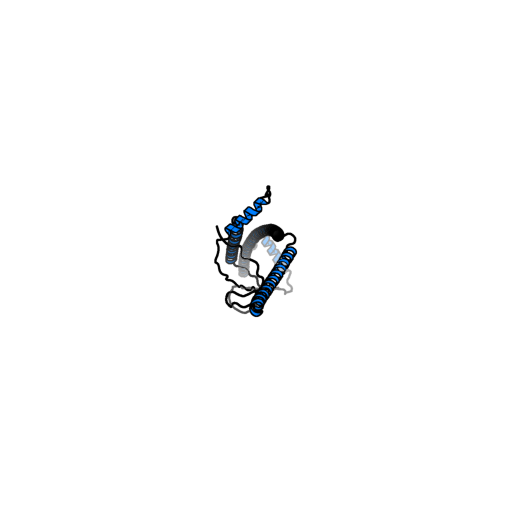7.145 -8.398 66.525 1.00 73.12 173 ASN A C 1
ATOM 1435 O O . ASN A 1 173 ? -57.740 -9.480 66.482 1.00 73.12 173 ASN A O 1
ATOM 1439 N N . ASP A 1 174 ? -56.309 -8.018 65.555 1.00 75.31 174 ASP A N 1
ATOM 1440 C CA . ASP A 1 174 ? -56.007 -8.831 64.372 1.00 75.31 174 ASP A CA 1
ATOM 1441 C C . ASP A 1 174 ? -55.289 -10.139 64.720 1.00 75.31 174 ASP A C 1
ATOM 1443 O O . ASP A 1 174 ? -55.551 -11.181 64.113 1.00 75.31 174 ASP A O 1
ATOM 1447 N N . PHE A 1 175 ? -54.398 -10.106 65.712 1.00 75.62 175 PHE A N 1
ATOM 1448 C CA . PHE A 1 175 ? -53.670 -11.280 66.183 1.00 75.62 175 PHE A CA 1
ATOM 1449 C C . PHE A 1 175 ? -54.589 -12.205 66.985 1.00 75.62 175 PHE A C 1
ATOM 1451 O O . PHE A 1 175 ? -54.622 -13.409 66.729 1.00 75.62 175 PHE A O 1
ATOM 1458 N N . GLN A 1 176 ? -55.410 -11.637 67.875 1.00 75.50 176 GLN A N 1
ATOM 1459 C CA . GLN A 1 176 ? -56.400 -12.387 68.658 1.00 75.50 176 GLN A CA 1
ATOM 1460 C C . GLN A 1 176 ? -57.374 -13.154 67.750 1.00 75.50 176 GLN A C 1
ATOM 1462 O O . GLN A 1 176 ? -57.602 -14.353 67.931 1.00 75.50 176 GLN A O 1
ATOM 1467 N N . SER A 1 177 ? -57.880 -12.484 66.709 1.00 76.94 177 SER A N 1
ATOM 1468 C CA . SER A 1 177 ? -58.814 -13.066 65.740 1.00 76.94 177 SER A CA 1
ATOM 1469 C C . SER A 1 177 ? -58.192 -14.216 64.937 1.00 76.94 177 SER A C 1
ATOM 1471 O O . SER A 1 177 ? -58.851 -15.224 64.666 1.00 76.94 177 SER A O 1
ATOM 1473 N N . ARG A 1 178 ? -56.915 -14.093 64.545 1.00 80.00 178 ARG A N 1
ATOM 1474 C CA . ARG A 1 178 ? -56.183 -15.147 63.817 1.00 80.00 178 ARG A CA 1
ATOM 1475 C C . ARG A 1 178 ? -55.863 -16.339 64.717 1.00 80.00 178 ARG A C 1
ATOM 1477 O O . ARG A 1 178 ? -56.022 -17.476 64.281 1.00 80.00 178 ARG A O 1
ATOM 1484 N N . TYR A 1 179 ? -55.489 -16.085 65.970 1.00 73.00 179 TYR A N 1
ATOM 1485 C CA . TYR A 1 179 ? -55.222 -17.121 66.966 1.00 73.00 179 TYR A CA 1
ATOM 1486 C C . TYR A 1 179 ? -56.474 -17.954 67.284 1.00 73.00 179 TYR A C 1
ATOM 1488 O O . TYR A 1 179 ? -56.430 -19.182 67.210 1.00 73.00 179 TYR A O 1
ATOM 1496 N N . GLN A 1 180 ? -57.622 -17.307 67.527 1.00 73.25 180 GLN A N 1
ATOM 1497 C CA . GLN A 1 180 ? -58.901 -17.996 67.760 1.00 73.25 180 GLN A CA 1
ATOM 1498 C C . GLN A 1 180 ? -59.342 -18.843 66.558 1.00 73.25 180 GLN A C 1
ATOM 1500 O O . GLN A 1 180 ? -59.786 -19.979 66.731 1.00 73.25 180 GLN A O 1
ATOM 1505 N N . LYS A 1 181 ? -59.173 -18.338 65.325 1.00 77.06 181 LYS A N 1
ATOM 1506 C CA . LYS A 1 181 ? -59.430 -19.128 64.107 1.00 77.06 181 LYS A CA 1
ATOM 1507 C C . LYS A 1 181 ? -58.538 -20.369 64.023 1.00 77.06 181 LYS A C 1
ATOM 1509 O O . LYS A 1 181 ? -59.018 -21.434 63.641 1.00 77.06 181 LYS A O 1
ATOM 1514 N N . HIS A 1 182 ? -57.263 -20.248 64.384 1.00 74.25 182 HIS A N 1
ATOM 1515 C CA . HIS A 1 182 ? -56.314 -21.357 64.315 1.00 74.25 182 HIS A CA 1
ATOM 1516 C C . HIS A 1 182 ? -56.588 -22.433 65.381 1.00 74.25 182 HIS A C 1
ATOM 1518 O O . HIS A 1 182 ? -56.532 -23.619 65.061 1.00 74.25 182 HIS A O 1
ATOM 1524 N N . LEU A 1 183 ? -56.962 -22.048 66.612 1.00 69.00 183 LEU A N 1
ATOM 1525 C CA . LEU A 1 183 ? -57.399 -22.995 67.652 1.00 69.00 183 LEU A CA 1
ATOM 1526 C C . LEU A 1 183 ? -58.660 -23.765 67.239 1.00 69.00 183 LEU A C 1
ATOM 1528 O O . LEU A 1 183 ? -58.723 -24.985 67.391 1.00 69.00 183 LEU A O 1
ATOM 1532 N N . ASN A 1 184 ? -59.649 -23.061 66.683 1.00 68.12 184 ASN A N 1
ATOM 1533 C CA . ASN A 1 184 ? -60.904 -23.675 66.251 1.00 68.12 184 ASN A CA 1
ATOM 1534 C C . ASN A 1 184 ? -60.701 -24.658 65.087 1.00 68.12 184 ASN A C 1
ATOM 1536 O O . ASN A 1 184 ? -61.354 -25.699 65.052 1.00 68.12 184 ASN A O 1
ATOM 1540 N N . ASN A 1 185 ? -59.768 -24.373 64.172 1.00 61.94 185 ASN A N 1
ATOM 1541 C CA . ASN A 1 185 ? -59.412 -25.294 63.089 1.00 61.94 185 ASN A CA 1
ATOM 1542 C C . ASN A 1 185 ? -58.580 -26.493 63.572 1.00 61.94 185 ASN A C 1
ATOM 1544 O O . ASN A 1 185 ? -58.756 -27.601 63.068 1.00 61.94 185 ASN A O 1
ATOM 1548 N N . HIS A 1 186 ? -57.699 -26.310 64.560 1.00 58.53 186 HIS A N 1
ATOM 1549 C CA . HIS A 1 186 ? -56.869 -27.399 65.083 1.00 58.53 186 HIS A CA 1
ATOM 1550 C C . HIS A 1 186 ? -57.688 -28.440 65.875 1.00 58.53 186 HIS A C 1
ATOM 1552 O O . HIS A 1 186 ? -57.347 -29.620 65.869 1.00 58.53 186 HIS A O 1
ATOM 1558 N N . ASN A 1 187 ? -58.807 -28.046 66.494 1.00 51.75 187 ASN A N 1
ATOM 1559 C CA . ASN A 1 187 ? -59.721 -28.978 67.169 1.00 51.75 187 ASN A CA 1
ATOM 1560 C C . ASN A 1 187 ? -60.630 -29.786 66.217 1.00 51.75 187 ASN A C 1
ATOM 1562 O O . ASN A 1 187 ? -61.311 -30.699 66.675 1.00 51.75 187 ASN A O 1
ATOM 1566 N N . GLN A 1 188 ? -60.649 -29.484 64.912 1.00 52.88 188 GLN A N 1
ATOM 1567 C CA . GLN A 1 188 ? -61.501 -30.167 63.921 1.00 52.88 188 GLN A CA 1
ATOM 1568 C C . GLN A 1 188 ? -60.743 -31.175 63.033 1.00 52.88 188 GLN A C 1
ATOM 1570 O O . GLN A 1 188 ? -61.380 -32.008 62.399 1.00 52.88 188 GLN A O 1
ATOM 1575 N N . ASN A 1 189 ? -59.403 -31.159 63.004 1.00 46.69 189 ASN A N 1
ATOM 1576 C CA . ASN A 1 189 ? -58.601 -31.948 62.050 1.00 46.69 189 ASN A CA 1
ATOM 1577 C C . ASN A 1 189 ? -57.653 -32.968 62.712 1.00 46.69 189 ASN A C 1
ATOM 1579 O O . ASN A 1 189 ? -56.476 -33.080 62.374 1.00 46.69 189 ASN A O 1
ATOM 1583 N N . GLY A 1 190 ? -58.178 -33.765 63.642 1.00 44.38 190 GLY A N 1
ATOM 1584 C CA . GLY A 1 190 ? -57.489 -34.942 64.172 1.00 44.38 190 GLY A CA 1
ATOM 1585 C C . GLY A 1 190 ? -57.760 -36.212 63.358 1.00 44.38 190 GLY A C 1
ATOM 1586 O O . GLY A 1 190 ? -58.517 -37.048 63.835 1.00 44.38 190 GLY A O 1
ATOM 1587 N N . ASN A 1 191 ? -57.174 -36.365 62.156 1.00 36.25 191 ASN A N 1
ATOM 1588 C CA . ASN A 1 191 ? -56.743 -37.674 61.613 1.00 36.25 191 ASN A CA 1
ATOM 1589 C C . ASN A 1 191 ? -56.045 -37.585 60.227 1.00 36.25 191 ASN A C 1
ATOM 1591 O O . ASN A 1 191 ? -56.702 -37.409 59.207 1.00 36.25 191 ASN A O 1
ATOM 1595 N N . VAL A 1 192 ? -54.729 -37.867 60.219 1.00 40.88 192 VAL A N 1
ATOM 1596 C CA . VAL A 1 192 ? -54.003 -38.734 59.249 1.00 40.88 192 VAL A CA 1
ATOM 1597 C C . VAL A 1 192 ? -53.784 -38.196 57.812 1.00 40.88 192 VAL A C 1
ATOM 1599 O O . VAL A 1 192 ? -54.659 -38.290 56.963 1.00 40.88 192 VAL A O 1
ATOM 1602 N N . LYS A 1 193 ? -52.562 -37.748 57.464 1.00 37.22 193 LYS A N 1
ATOM 1603 C CA . LYS A 1 193 ? -51.390 -38.548 57.021 1.00 37.22 193 LYS A CA 1
ATOM 1604 C C . LYS A 1 193 ? -50.122 -37.691 56.950 1.00 37.22 193 LYS A C 1
ATOM 1606 O O . LYS A 1 193 ? -50.140 -36.541 56.534 1.00 37.22 193 LYS A O 1
ATOM 1611 N N . THR A 1 194 ? -49.033 -38.323 57.355 1.00 40.19 194 THR A N 1
ATOM 1612 C CA . THR A 1 194 ? -47.636 -37.942 57.188 1.00 40.19 194 THR A CA 1
ATOM 1613 C C . THR A 1 194 ? -47.171 -38.041 55.727 1.00 40.19 194 THR 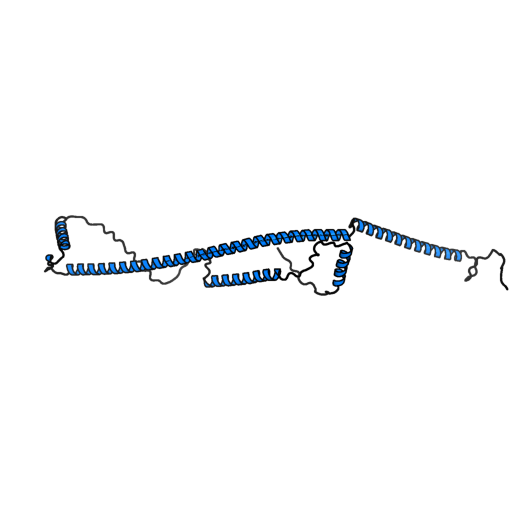A C 1
ATOM 1615 O O . THR A 1 194 ? -47.757 -38.771 54.929 1.00 40.19 194 THR A O 1
ATOM 1618 N N . VAL A 1 195 ? -46.023 -37.396 55.478 1.00 39.69 195 VAL A N 1
ATOM 1619 C CA . VAL A 1 195 ? -45.065 -37.581 54.369 1.00 39.69 195 VAL A CA 1
ATOM 1620 C C . VAL A 1 195 ? -45.293 -36.713 53.123 1.00 39.69 195 VAL A C 1
ATOM 1622 O O . VAL A 1 195 ? -45.990 -37.089 52.189 1.00 39.69 195 VAL A O 1
ATOM 1625 N N . ASN A 1 196 ? -44.655 -35.537 53.125 1.00 35.62 196 ASN A N 1
ATOM 1626 C CA . ASN A 1 196 ? -43.539 -35.217 52.222 1.00 35.62 196 ASN A CA 1
ATOM 1627 C C . ASN A 1 196 ? -42.821 -33.959 52.748 1.00 35.62 196 ASN A C 1
ATOM 1629 O O . ASN A 1 196 ? -43.216 -32.831 52.462 1.00 35.62 196 ASN A O 1
ATOM 1633 N N . HIS A 1 197 ? -41.774 -34.179 53.547 1.00 42.38 197 HIS A N 1
ATOM 1634 C CA . HIS A 1 197 ? -40.596 -33.316 53.513 1.00 42.38 197 HIS A CA 1
ATOM 1635 C C . HIS A 1 197 ? -39.986 -33.497 52.117 1.00 42.38 197 HIS A C 1
ATOM 1637 O O . HIS A 1 197 ? -39.685 -34.622 51.721 1.00 42.38 197 HIS A O 1
ATOM 1643 N N . HIS A 1 198 ? -39.864 -32.420 51.349 1.00 36.44 198 HIS A N 1
ATOM 1644 C CA . HIS A 1 198 ? -38.678 -32.274 50.519 1.00 36.44 198 HIS A CA 1
ATOM 1645 C C . HIS A 1 198 ? -37.695 -31.521 51.396 1.00 36.44 198 HIS A C 1
ATOM 1647 O O . HIS A 1 198 ? -37.822 -30.316 51.608 1.00 36.44 198 HIS A O 1
ATOM 1653 N N . ASP A 1 199 ? -36.816 -32.307 52.003 1.00 36.31 199 ASP A N 1
ATOM 1654 C CA . ASP A 1 199 ? -35.480 -31.865 52.331 1.00 36.31 199 ASP A CA 1
ATOM 1655 C C . ASP A 1 199 ? -34.857 -31.415 50.999 1.00 36.31 199 ASP A C 1
ATOM 1657 O O . ASP A 1 199 ? -34.574 -32.241 50.132 1.00 36.31 199 ASP A O 1
ATOM 1661 N N . ASP A 1 200 ? -34.749 -30.104 50.782 1.00 38.25 200 ASP A N 1
ATOM 1662 C CA . ASP A 1 200 ? -33.720 -29.603 49.877 1.00 38.25 200 ASP A CA 1
ATOM 1663 C C . ASP A 1 200 ? -32.416 -29.765 50.654 1.00 38.25 200 ASP A C 1
ATOM 1665 O O . ASP A 1 200 ? -32.110 -28.991 51.568 1.00 38.25 200 ASP A O 1
ATOM 1669 N N . ASP A 1 201 ? -31.740 -30.868 50.343 1.00 38.22 201 ASP A N 1
ATOM 1670 C CA . ASP A 1 201 ? -30.417 -31.215 50.824 1.00 38.22 201 ASP A CA 1
ATOM 1671 C C . ASP A 1 201 ? -29.463 -30.016 50.755 1.00 38.22 201 ASP A C 1
ATOM 1673 O O . ASP A 1 201 ? -29.461 -29.213 49.817 1.00 38.22 201 ASP A O 1
ATOM 1677 N N . ASP A 1 202 ? -28.616 -29.956 51.779 1.00 42.12 202 ASP A N 1
ATOM 1678 C CA . ASP A 1 202 ? -27.354 -29.239 51.818 1.00 42.12 202 ASP A CA 1
ATOM 1679 C C . ASP 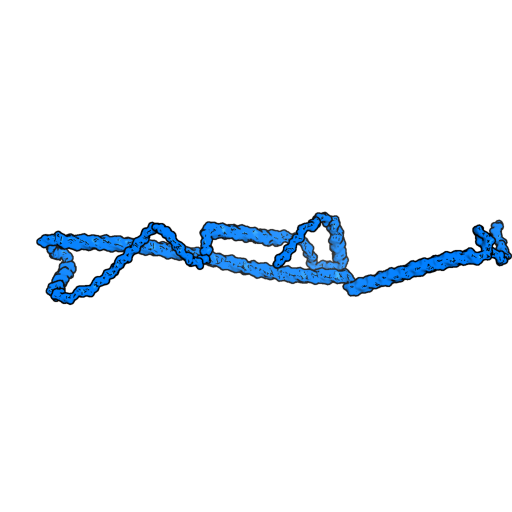A 1 202 ? -26.638 -29.232 50.453 1.00 42.12 202 ASP A C 1
ATOM 1681 O O . ASP A 1 202 ? -25.990 -30.204 50.068 1.00 42.12 202 ASP A O 1
ATOM 1685 N N . GLU A 1 203 ? -26.605 -28.077 49.788 1.00 34.03 203 GLU A N 1
ATOM 1686 C CA . GLU A 1 203 ? -25.431 -27.701 49.003 1.00 34.03 203 GLU A CA 1
ATOM 1687 C C . GLU A 1 203 ? -24.621 -26.674 49.799 1.00 34.03 203 GLU A C 1
ATOM 1689 O O . GLU A 1 203 ? -24.612 -25.465 49.558 1.00 34.03 203 GLU A O 1
ATOM 1694 N N . GLN A 1 204 ? -23.922 -27.190 50.810 1.00 40.19 204 GLN A N 1
ATOM 1695 C CA . GLN A 1 204 ? -22.736 -26.537 51.341 1.00 40.19 204 GLN A CA 1
ATOM 1696 C C . GLN A 1 204 ? -21.664 -26.537 50.248 1.00 40.19 204 GLN A C 1
ATOM 1698 O O . GLN A 1 204 ? -20.846 -27.449 50.168 1.00 40.19 204 GLN A O 1
ATOM 1703 N N . GLN A 1 205 ? -21.609 -25.486 49.434 1.00 38.91 205 GLN A N 1
ATOM 1704 C CA . GLN A 1 205 ? -20.347 -25.102 48.809 1.00 38.91 205 GLN A CA 1
ATOM 1705 C C . GLN A 1 205 ? -19.643 -24.099 49.719 1.00 38.91 205 GLN A C 1
ATOM 1707 O O . GLN A 1 205 ? -19.799 -22.882 49.624 1.00 38.91 205 GLN A O 1
ATOM 1712 N N . GLN A 1 206 ? -18.834 -24.654 50.625 1.00 40.28 206 GLN A N 1
ATOM 1713 C CA . GLN A 1 206 ? -17.589 -24.003 51.000 1.00 40.28 206 GLN A CA 1
ATOM 1714 C C . GLN A 1 206 ? -16.738 -23.883 49.734 1.00 40.28 206 GLN A C 1
ATOM 1716 O O . GLN A 1 206 ? -16.332 -24.892 49.167 1.00 40.28 206 GLN A O 1
ATOM 1721 N N . ILE A 1 207 ? -16.410 -22.662 49.328 1.00 35.62 207 ILE A N 1
ATOM 1722 C CA . ILE A 1 207 ? -15.186 -22.416 48.567 1.00 35.62 207 ILE A CA 1
ATOM 1723 C C . ILE A 1 207 ? -14.423 -21.332 49.320 1.00 35.62 207 ILE A C 1
ATOM 1725 O O . ILE A 1 207 ? -14.496 -20.146 49.014 1.00 35.62 207 ILE A O 1
ATOM 1729 N N . ASN A 1 208 ? -13.703 -21.769 50.352 1.00 39.66 208 ASN A N 1
ATOM 1730 C CA . ASN A 1 208 ? -12.461 -21.118 50.738 1.00 39.66 208 ASN A CA 1
ATOM 1731 C C . ASN A 1 208 ? -11.360 -21.726 49.866 1.00 39.66 208 ASN A C 1
ATOM 1733 O O . ASN A 1 208 ? -11.284 -22.945 49.724 1.00 39.66 208 ASN A O 1
ATOM 1737 N N . GLY A 1 209 ? -10.521 -20.886 49.266 1.00 35.53 209 GLY A N 1
ATOM 1738 C CA . GLY A 1 209 ? -9.399 -21.355 48.462 1.00 35.53 209 GLY A CA 1
ATOM 1739 C C . GLY A 1 209 ? -8.328 -22.085 49.279 1.00 35.53 209 GLY A C 1
ATOM 1740 O O . GLY A 1 209 ? -8.042 -21.690 50.409 1.00 35.53 209 GLY A O 1
ATOM 1741 N N . SER A 1 210 ? -7.695 -23.100 48.674 1.00 39.78 210 SER A N 1
ATOM 1742 C CA . SER A 1 210 ? -6.238 -23.191 48.401 1.00 39.78 210 SER A CA 1
ATOM 1743 C C . SER A 1 210 ? -5.767 -24.649 48.203 1.00 39.78 210 SER A C 1
ATOM 1745 O O . SER A 1 210 ? -5.896 -25.442 49.129 1.00 39.78 210 SER A O 1
ATOM 1747 N N . GLY A 1 211 ? -5.118 -24.954 47.063 1.00 35.44 211 GLY A N 1
ATOM 1748 C CA . GLY A 1 211 ? -3.944 -25.856 47.013 1.00 35.44 211 GLY A CA 1
ATOM 1749 C C . GLY A 1 211 ? -3.989 -27.158 46.180 1.00 35.44 211 GLY A C 1
ATOM 1750 O O . GLY A 1 211 ? -4.581 -28.134 46.617 1.00 35.44 211 GLY A O 1
ATOM 1751 N N . ASP A 1 212 ? -3.216 -27.144 45.082 1.00 33.66 212 ASP A N 1
ATOM 1752 C CA . ASP A 1 212 ? -2.405 -28.197 44.418 1.00 33.66 212 ASP A CA 1
ATOM 1753 C C . ASP A 1 212 ? -2.950 -29.309 43.475 1.00 33.66 212 ASP A C 1
ATOM 1755 O O . ASP A 1 212 ? -3.668 -30.230 43.849 1.00 33.66 212 ASP A O 1
ATOM 1759 N N . ASP A 1 213 ? -2.420 -29.219 42.238 1.00 42.56 213 ASP A N 1
ATOM 1760 C CA . ASP A 1 213 ? -1.906 -30.242 41.311 1.00 42.56 213 ASP A CA 1
ATOM 1761 C C . ASP A 1 213 ? -2.765 -31.450 40.885 1.00 42.56 213 ASP A C 1
ATOM 1763 O O . ASP A 1 213 ? -2.857 -32.468 41.565 1.00 42.56 213 ASP A O 1
ATOM 1767 N N . THR A 1 214 ? -3.229 -31.430 39.625 1.00 42.47 214 THR A N 1
ATOM 1768 C CA . THR A 1 214 ? -2.812 -32.399 38.580 1.00 42.47 214 THR A CA 1
ATOM 1769 C C . THR A 1 214 ? -3.383 -32.054 37.191 1.00 42.47 214 THR A C 1
ATOM 1771 O O . THR A 1 214 ? -4.581 -31.886 36.997 1.00 42.47 214 THR A O 1
ATOM 1774 N N . ASN A 1 215 ? -2.467 -31.966 36.221 1.00 45.69 215 ASN A N 1
ATOM 1775 C CA . ASN A 1 215 ? -2.607 -32.082 34.761 1.00 45.69 215 ASN A CA 1
ATOM 1776 C C . ASN A 1 215 ? -3.986 -32.456 34.170 1.00 45.69 215 ASN A C 1
ATOM 1778 O O . ASN A 1 215 ? -4.396 -33.613 34.244 1.00 45.69 215 ASN A O 1
ATOM 1782 N N . ASN A 1 216 ? -4.566 -31.544 33.375 1.00 38.38 216 ASN A N 1
ATOM 1783 C CA . ASN A 1 216 ? -4.878 -31.813 31.961 1.00 38.38 216 ASN A CA 1
ATOM 1784 C C . ASN A 1 216 ? -5.238 -30.528 31.189 1.00 38.38 216 ASN A C 1
ATOM 1786 O O . ASN A 1 216 ? -6.132 -29.777 31.570 1.00 38.38 216 ASN A O 1
ATOM 1790 N N . GLN A 1 217 ? -4.520 -30.296 30.086 1.00 39.88 217 GLN A N 1
ATOM 1791 C CA . GLN A 1 217 ? -4.730 -29.210 29.123 1.00 39.88 217 GLN A CA 1
ATOM 1792 C C . GLN A 1 217 ? -6.076 -29.333 28.392 1.00 39.88 217 GLN A C 1
ATOM 1794 O O . GLN A 1 217 ? -6.417 -30.414 27.911 1.00 39.88 217 GLN A O 1
ATOM 1799 N N . PRO A 1 218 ? -6.700 -28.186 28.092 1.00 38.19 218 PRO A N 1
ATOM 1800 C CA . PRO A 1 218 ? -7.223 -27.915 26.765 1.00 38.19 218 PRO A CA 1
ATOM 1801 C C . PRO A 1 218 ? -6.413 -26.774 26.144 1.00 38.19 218 PRO A C 1
ATOM 1803 O O . PRO A 1 218 ? -6.346 -25.653 26.643 1.00 38.19 218 PRO A O 1
ATOM 1806 N N . SER A 1 219 ? -5.746 -27.093 25.047 1.00 46.00 219 SER A N 1
ATOM 1807 C CA . SER A 1 219 ? -5.063 -26.150 24.176 1.00 46.00 219 SER A CA 1
ATOM 1808 C C . SER A 1 219 ? -6.072 -25.245 23.462 1.00 46.00 219 SER A C 1
ATOM 1810 O O . SER A 1 219 ? -6.639 -25.661 22.457 1.00 46.00 219 SER A O 1
ATOM 1812 N N . GLU A 1 220 ? -6.229 -24.002 23.916 1.00 38.94 220 GLU A N 1
ATOM 1813 C CA . GLU A 1 220 ? -6.691 -22.897 23.070 1.00 38.94 220 GLU A CA 1
ATOM 1814 C C . GLU A 1 220 ? -5.788 -21.676 23.270 1.00 38.94 220 GLU A C 1
ATOM 1816 O O . GLU A 1 220 ? -5.659 -21.087 24.340 1.00 38.94 220 GLU A O 1
ATOM 1821 N N . SER A 1 221 ? -5.073 -21.354 22.199 1.00 45.69 221 SER A N 1
ATOM 1822 C CA . SER A 1 221 ? -4.129 -20.259 22.075 1.00 45.69 221 SER A CA 1
ATOM 1823 C C . SER A 1 221 ? -4.859 -18.923 21.939 1.00 45.69 221 SER A C 1
ATOM 1825 O O . SER A 1 221 ? -5.285 -18.558 20.844 1.00 45.69 221 SER A O 1
ATOM 1827 N N . SER A 1 222 ? -4.936 -18.149 23.016 1.00 40.88 222 SER A N 1
ATOM 1828 C C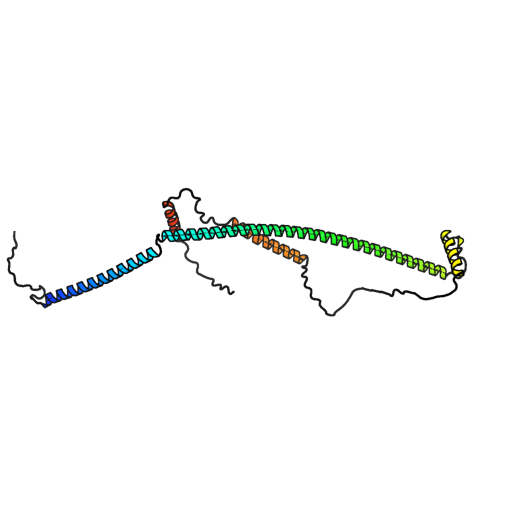A . SER A 1 222 ? -5.320 -16.736 22.963 1.00 40.88 222 SER A CA 1
ATOM 1829 C C . SER A 1 222 ? -4.222 -15.882 23.590 1.00 40.88 222 SER A C 1
ATOM 1831 O O . SER A 1 222 ? -4.121 -15.733 24.804 1.00 40.88 222 SER A O 1
ATOM 1833 N N . ASN A 1 223 ? -3.369 -15.335 22.723 1.00 51.81 223 ASN A N 1
ATOM 1834 C CA . ASN A 1 223 ? -2.318 -14.378 23.053 1.00 51.81 223 ASN A CA 1
ATOM 1835 C C . ASN A 1 223 ? -2.932 -13.035 23.489 1.00 51.81 223 ASN A C 1
ATOM 1837 O O . ASN A 1 223 ? -3.007 -12.097 22.696 1.00 51.81 223 ASN A O 1
ATOM 1841 N N . THR A 1 224 ? -3.380 -12.911 24.736 1.00 48.81 224 THR A N 1
ATOM 1842 C CA . THR A 1 224 ? -3.742 -11.607 25.307 1.00 48.81 224 THR A CA 1
ATOM 1843 C C . THR A 1 224 ? -2.484 -10.941 25.856 1.00 48.81 224 THR A C 1
ATOM 1845 O O . THR A 1 224 ? -1.985 -11.308 26.920 1.00 48.81 224 THR A O 1
ATOM 1848 N N . LEU A 1 225 ? -1.940 -9.978 25.109 1.00 58.66 225 LEU A N 1
ATOM 1849 C CA . LEU A 1 225 ? -0.826 -9.154 25.576 1.00 58.66 225 LEU A CA 1
ATOM 1850 C C . LEU A 1 225 ? -1.234 -8.352 26.817 1.00 58.66 225 LEU A C 1
ATOM 1852 O O . LEU A 1 225 ? -2.273 -7.694 26.829 1.00 58.66 225 LEU A O 1
ATOM 1856 N N . SER A 1 226 ? -0.370 -8.343 27.833 1.00 73.19 226 SER A N 1
ATOM 1857 C CA . SER A 1 226 ? -0.514 -7.474 29.006 1.00 73.19 226 SER A CA 1
ATOM 1858 C C . SER A 1 226 ? -0.652 -6.002 28.572 1.00 73.19 226 SER A C 1
ATOM 1860 O O . SER A 1 226 ? 0.019 -5.599 27.616 1.00 73.19 226 SER A O 1
ATOM 1862 N N . PRO A 1 227 ? -1.425 -5.152 29.279 1.00 67.88 227 PRO A N 1
ATOM 1863 C CA . PRO A 1 227 ? -1.549 -3.724 28.965 1.00 67.88 227 PRO A CA 1
ATOM 1864 C C . PRO A 1 227 ? -0.194 -3.019 28.797 1.00 67.88 227 PRO A C 1
ATOM 1866 O O . PRO A 1 227 ? -0.015 -2.193 27.905 1.00 67.88 227 PRO A O 1
ATOM 1869 N N . ALA A 1 228 ? 0.814 -3.418 29.580 1.00 66.06 228 ALA A N 1
ATOM 1870 C CA . ALA A 1 228 ? 2.176 -2.901 29.461 1.00 66.06 228 ALA A CA 1
ATOM 1871 C C . ALA A 1 228 ? 2.888 -3.344 28.165 1.00 66.06 228 ALA A C 1
ATOM 1873 O O . ALA A 1 228 ? 3.698 -2.600 27.611 1.00 66.06 228 ALA A O 1
ATOM 1874 N N . GLN A 1 229 ? 2.590 -4.546 27.667 1.00 71.31 229 GLN A N 1
ATOM 1875 C CA . GLN A 1 229 ? 3.111 -5.064 26.400 1.00 71.31 229 GLN A CA 1
ATOM 1876 C C . GLN A 1 229 ? 2.399 -4.421 25.204 1.00 71.31 229 GLN A C 1
ATOM 1878 O O . GLN A 1 229 ? 3.063 -4.075 24.230 1.00 71.31 229 GLN A O 1
ATOM 1883 N N . ALA A 1 230 ? 1.088 -4.182 25.302 1.00 69.88 230 ALA A N 1
ATOM 1884 C CA . ALA A 1 230 ? 0.324 -3.451 24.292 1.00 69.88 230 ALA A CA 1
ATOM 1885 C C . ALA A 1 230 ? 0.823 -2.002 24.153 1.00 69.88 230 ALA A C 1
ATOM 1887 O O . ALA A 1 230 ? 1.089 -1.549 23.044 1.00 69.88 230 ALA A O 1
ATOM 1888 N N . ILE A 1 231 ? 1.070 -1.307 25.271 1.00 76.12 231 ILE A N 1
ATOM 1889 C CA . ILE A 1 231 ? 1.648 0.048 25.263 1.00 76.12 231 ILE A CA 1
ATOM 1890 C C . ILE A 1 231 ? 3.054 0.050 24.644 1.00 76.12 231 ILE A C 1
ATOM 1892 O O . ILE A 1 231 ? 3.364 0.928 23.838 1.00 76.12 231 ILE A O 1
ATOM 1896 N N . ARG A 1 232 ? 3.903 -0.943 24.956 1.00 74.62 232 ARG A N 1
ATOM 1897 C CA . ARG A 1 232 ? 5.232 -1.066 24.327 1.00 74.62 232 ARG A CA 1
ATOM 1898 C C . ARG A 1 232 ? 5.142 -1.322 22.828 1.00 74.62 232 ARG A C 1
ATOM 1900 O O . ARG A 1 232 ? 5.889 -0.695 22.084 1.00 74.62 232 ARG A O 1
ATOM 1907 N N . LEU A 1 233 ? 4.246 -2.198 22.375 1.00 74.88 233 LEU A N 1
ATOM 1908 C CA . LEU A 1 233 ? 4.058 -2.442 20.945 1.00 74.88 233 LEU A CA 1
ATOM 1909 C C . LEU A 1 233 ? 3.531 -1.202 20.223 1.00 74.88 233 LEU A C 1
ATOM 1911 O O . LEU A 1 233 ? 4.078 -0.854 19.182 1.00 74.88 233 LEU A O 1
ATOM 1915 N N . SER A 1 234 ? 2.565 -0.481 20.795 1.00 75.44 234 SER A N 1
ATOM 1916 C CA . SER A 1 234 ? 2.082 0.781 20.224 1.00 75.44 234 SER A CA 1
ATOM 1917 C C . SER A 1 234 ? 3.188 1.838 20.144 1.00 75.44 234 SER A C 1
ATOM 1919 O O . SER A 1 234 ? 3.299 2.536 19.141 1.00 75.44 234 SER A O 1
ATOM 1921 N N . GLN A 1 235 ? 4.071 1.923 21.146 1.00 77.00 235 GLN A N 1
ATOM 1922 C CA . GLN A 1 235 ? 5.230 2.825 21.116 1.00 77.00 235 GLN A CA 1
ATOM 1923 C C . GLN A 1 235 ? 6.292 2.406 20.086 1.00 77.00 235 GLN A C 1
ATOM 1925 O O . GLN A 1 235 ? 6.900 3.269 19.452 1.00 77.00 235 GLN A O 1
ATOM 1930 N N . ILE A 1 236 ? 6.527 1.103 19.904 1.00 79.44 236 ILE A N 1
ATOM 1931 C CA . ILE A 1 236 ? 7.457 0.574 18.894 1.00 79.44 236 ILE A CA 1
ATOM 1932 C C . ILE A 1 236 ? 6.908 0.825 17.487 1.00 79.44 236 ILE A C 1
ATOM 1934 O O . ILE A 1 236 ? 7.641 1.328 16.637 1.00 79.44 236 ILE A O 1
ATOM 1938 N N . LEU A 1 237 ? 5.620 0.558 17.261 1.00 75.81 237 LEU A N 1
ATOM 1939 C CA . LEU A 1 237 ? 4.947 0.807 15.988 1.00 75.81 237 LEU A CA 1
ATOM 1940 C C . LEU A 1 237 ? 4.918 2.301 15.658 1.00 75.81 237 LEU A C 1
ATOM 1942 O O . LEU A 1 237 ? 5.288 2.667 14.548 1.00 75.81 237 LEU A O 1
ATOM 1946 N N . ALA A 1 238 ? 4.609 3.178 16.620 1.00 73.31 238 ALA A N 1
ATOM 1947 C CA . ALA A 1 238 ? 4.647 4.629 16.417 1.00 73.31 238 ALA A CA 1
ATOM 1948 C C . ALA A 1 238 ? 6.058 5.137 16.061 1.00 73.31 238 ALA A C 1
ATOM 1950 O O . ALA A 1 238 ? 6.214 5.965 15.161 1.00 73.31 238 ALA A O 1
ATOM 1951 N N . LYS A 1 239 ? 7.107 4.604 16.707 1.00 73.81 239 LYS A N 1
ATOM 1952 C CA . LYS A 1 239 ? 8.507 4.910 16.357 1.00 73.81 239 LYS A CA 1
ATOM 1953 C C . LYS A 1 239 ? 8.896 4.368 14.979 1.00 73.81 239 LYS A C 1
ATOM 1955 O O . LYS A 1 239 ? 9.624 5.032 14.245 1.00 73.81 239 LYS A O 1
ATOM 1960 N N . GLN A 1 240 ? 8.404 3.190 14.598 1.00 71.75 240 GLN A N 1
ATOM 1961 C CA . GLN A 1 240 ? 8.631 2.618 13.271 1.00 71.75 240 GLN A CA 1
ATOM 1962 C C . GLN A 1 240 ? 7.918 3.434 12.181 1.00 71.75 240 GLN A C 1
ATOM 1964 O O . GLN A 1 240 ? 8.514 3.718 11.146 1.00 71.75 240 GLN A O 1
ATOM 1969 N N . GLN A 1 241 ? 6.695 3.902 12.439 1.00 63.06 241 GLN A N 1
ATOM 1970 C CA . GLN A 1 241 ? 5.922 4.750 11.529 1.00 63.06 241 GLN A CA 1
ATOM 1971 C C . GLN A 1 241 ? 6.549 6.140 11.367 1.00 63.06 241 GLN A C 1
ATOM 1973 O O . GLN A 1 241 ? 6.617 6.647 10.251 1.00 63.06 241 GLN A O 1
ATOM 1978 N N . GLN A 1 242 ? 7.096 6.728 12.437 1.00 63.41 242 GLN A N 1
ATOM 1979 C CA . GLN A 1 242 ? 7.867 7.972 12.347 1.00 63.41 242 GLN A CA 1
ATOM 1980 C C . GLN A 1 242 ? 9.158 7.799 11.537 1.00 63.41 242 GLN A C 1
ATOM 1982 O O . GLN A 1 242 ? 9.467 8.678 10.739 1.00 63.41 242 GLN A O 1
ATOM 1987 N N . ASN A 1 243 ? 9.873 6.675 11.662 1.00 59.91 243 ASN A N 1
ATOM 1988 C CA . ASN A 1 243 ? 11.072 6.387 10.860 1.00 59.91 243 ASN A CA 1
ATOM 1989 C C . ASN A 1 243 ? 10.756 6.118 9.377 1.00 59.91 243 ASN A C 1
ATOM 1991 O O . ASN A 1 243 ? 11.493 6.562 8.501 1.00 59.91 243 ASN A O 1
ATOM 1995 N N . ILE A 1 244 ? 9.647 5.437 9.074 1.00 56.56 244 ILE A N 1
ATOM 1996 C CA . ILE A 1 244 ? 9.203 5.202 7.690 1.00 56.56 244 ILE A CA 1
ATOM 1997 C C . ILE A 1 244 ? 8.699 6.512 7.065 1.00 56.56 244 ILE A C 1
ATOM 1999 O O . ILE A 1 244 ? 9.086 6.851 5.951 1.00 56.56 244 ILE A O 1
ATOM 2003 N N . CYS A 1 245 ? 7.913 7.306 7.797 1.00 55.28 245 CYS A N 1
ATOM 2004 C CA . CYS A 1 245 ? 7.361 8.567 7.302 1.00 55.28 245 CYS A CA 1
ATOM 2005 C C . CYS A 1 245 ? 8.436 9.660 7.153 1.00 55.28 245 CYS A C 1
ATOM 2007 O O . CYS A 1 245 ? 8.414 10.405 6.177 1.00 55.28 245 CYS A O 1
ATOM 2009 N N . SER A 1 246 ? 9.430 9.729 8.048 1.00 53.53 246 SER A N 1
ATOM 2010 C CA . SER A 1 246 ? 10.572 10.649 7.899 1.00 53.53 246 SER A CA 1
ATOM 2011 C C . SER A 1 246 ? 11.511 10.243 6.759 1.00 53.53 246 SER A C 1
ATOM 2013 O O . SER A 1 246 ? 11.938 11.125 6.014 1.00 53.53 246 SER A O 1
ATOM 2015 N N . ASN A 1 247 ? 11.740 8.946 6.522 1.00 50.94 247 ASN A N 1
ATOM 2016 C CA . ASN A 1 247 ? 12.446 8.470 5.323 1.00 50.94 247 ASN A CA 1
ATOM 2017 C C . ASN A 1 247 ? 11.655 8.703 4.022 1.00 50.94 247 ASN A C 1
ATOM 2019 O O . ASN A 1 247 ? 12.259 8.988 2.996 1.00 50.94 247 ASN A O 1
ATOM 2023 N N . CYS A 1 248 ? 10.320 8.641 4.029 1.00 47.41 248 CYS A N 1
ATOM 2024 C CA . CYS A 1 248 ? 9.506 8.965 2.849 1.00 47.41 248 CYS A CA 1
ATOM 2025 C C . CYS A 1 248 ? 9.374 10.480 2.598 1.00 47.41 248 CYS A C 1
ATOM 2027 O O . CYS A 1 248 ? 9.289 10.895 1.445 1.00 47.41 248 CYS A O 1
ATOM 2029 N N . LYS A 1 249 ? 9.383 11.312 3.650 1.00 43.94 249 LYS A N 1
ATOM 2030 C CA . LYS A 1 249 ? 9.311 12.783 3.553 1.00 43.94 249 LYS A CA 1
ATOM 2031 C C . LYS A 1 249 ? 10.642 13.388 3.092 1.00 43.94 249 LYS A C 1
ATOM 2033 O O . LYS A 1 249 ? 10.663 14.190 2.168 1.00 43.94 249 LYS A O 1
ATOM 2038 N N . THR A 1 250 ? 11.762 12.941 3.666 1.00 48.25 250 THR A N 1
ATOM 2039 C CA . THR A 1 250 ? 13.111 13.416 3.291 1.00 48.25 250 THR A CA 1
ATOM 2040 C C . THR A 1 250 ? 13.546 12.978 1.894 1.00 48.25 250 THR A C 1
ATOM 2042 O O . THR A 1 250 ? 14.341 13.666 1.263 1.00 48.25 250 THR A O 1
ATOM 2045 N N . ASN A 1 251 ? 12.987 11.885 1.368 1.00 44.56 251 ASN A N 1
ATOM 2046 C CA . ASN A 1 251 ? 13.284 11.399 0.019 1.00 44.56 251 ASN A CA 1
ATOM 2047 C C . ASN A 1 251 ? 12.448 12.098 -1.079 1.00 44.56 251 ASN A C 1
ATOM 2049 O O . ASN A 1 251 ? 12.690 11.887 -2.264 1.00 44.56 251 ASN A O 1
ATOM 2053 N N . MET A 1 252 ? 11.479 12.945 -0.698 1.00 46.09 252 MET A N 1
ATOM 2054 C CA . MET A 1 252 ? 10.717 13.794 -1.628 1.00 46.09 252 MET A CA 1
ATOM 2055 C C . MET A 1 252 ? 11.279 15.221 -1.720 1.00 46.09 252 MET A C 1
ATOM 2057 O O . MET A 1 252 ? 11.198 15.814 -2.791 1.00 46.09 252 MET A O 1
ATOM 2061 N N . ASP A 1 253 ? 11.896 15.744 -0.652 1.00 44.06 253 ASP A N 1
ATOM 2062 C CA . ASP A 1 253 ? 12.504 17.088 -0.657 1.00 44.06 253 ASP A CA 1
ATOM 2063 C C . ASP A 1 253 ? 13.984 17.090 -1.108 1.00 44.06 253 ASP A C 1
ATOM 2065 O O . ASP A 1 253 ? 14.490 18.126 -1.527 1.00 44.06 253 ASP A O 1
ATOM 2069 N N . ASN A 1 254 ? 14.669 15.934 -1.091 1.00 44.31 254 ASN A N 1
ATOM 2070 C CA . ASN A 1 254 ? 16.073 15.776 -1.517 1.00 44.31 254 ASN A CA 1
ATOM 2071 C C . ASN A 1 254 ? 16.246 14.824 -2.718 1.00 44.31 254 ASN A C 1
ATOM 2073 O O . ASN A 1 254 ? 17.178 14.018 -2.758 1.00 44.31 254 ASN A O 1
ATOM 2077 N N . GLN A 1 255 ? 15.379 14.906 -3.729 1.00 41.12 255 GLN A N 1
ATOM 2078 C CA . GLN A 1 255 ? 15.778 14.440 -5.061 1.00 41.12 255 GLN A CA 1
ATOM 2079 C C . GLN A 1 255 ? 16.753 15.480 -5.634 1.00 41.12 255 GLN A C 1
ATOM 2081 O O . GLN A 1 255 ? 16.353 16.636 -5.784 1.00 41.12 255 GLN A O 1
ATOM 2086 N N . PRO A 1 256 ? 18.015 15.133 -5.957 1.00 41.94 256 PRO A N 1
ATOM 2087 C CA . PRO A 1 256 ? 18.833 16.041 -6.736 1.00 41.94 256 PRO A CA 1
ATOM 2088 C C . PRO A 1 256 ? 18.117 16.242 -8.071 1.00 41.94 256 PRO A C 1
ATOM 2090 O O . PRO A 1 256 ? 17.683 15.280 -8.708 1.00 41.94 256 PRO A O 1
ATOM 2093 N N . GLU A 1 257 ? 17.952 17.501 -8.455 1.00 41.03 257 GLU A N 1
ATOM 2094 C CA . GLU A 1 257 ? 17.372 17.949 -9.715 1.00 41.03 257 GLU A CA 1
ATOM 2095 C C . GLU A 1 257 ? 18.295 17.515 -10.873 1.00 41.03 257 GLU A C 1
ATOM 2097 O O . GLU A 1 257 ? 18.975 18.316 -11.507 1.00 41.03 257 GLU A O 1
ATOM 2102 N N . LEU A 1 258 ? 18.405 16.205 -11.117 1.00 47.56 258 LEU A N 1
ATOM 2103 C CA . LEU A 1 258 ? 19.168 15.663 -12.228 1.00 47.56 258 LEU A CA 1
ATOM 2104 C C . LEU A 1 258 ? 18.323 15.801 -13.491 1.00 47.56 258 LEU A C 1
ATOM 2106 O O . LEU A 1 258 ? 17.456 14.984 -13.790 1.00 47.56 258 LEU A O 1
ATOM 2110 N N . ILE A 1 259 ? 18.630 16.879 -14.212 1.00 48.22 259 ILE A N 1
ATOM 2111 C CA . ILE A 1 259 ? 18.438 17.069 -15.650 1.00 48.22 259 ILE A CA 1
ATOM 2112 C C . ILE A 1 259 ? 17.017 16.715 -16.101 1.00 48.22 259 ILE A C 1
ATOM 2114 O O . ILE A 1 259 ? 16.769 15.764 -16.843 1.00 48.22 259 ILE A O 1
ATOM 2118 N N . ARG A 1 260 ? 16.061 17.554 -15.703 1.00 47.97 260 ARG A N 1
ATOM 2119 C CA . ARG A 1 260 ? 14.865 17.748 -16.521 1.00 47.97 260 ARG A CA 1
ATOM 2120 C C . ARG A 1 260 ? 15.330 18.448 -17.814 1.00 47.97 260 ARG A C 1
ATOM 2122 O O . ARG A 1 260 ? 15.851 19.558 -17.706 1.00 47.97 260 ARG A O 1
ATOM 2129 N N . PRO A 1 261 ? 15.189 17.857 -19.018 1.00 45.69 261 PRO A N 1
ATOM 2130 C CA . PRO A 1 261 ? 15.406 18.620 -20.243 1.00 45.69 261 PRO A CA 1
ATOM 2131 C C . PRO A 1 261 ? 14.434 19.813 -20.241 1.00 45.69 261 PRO A C 1
ATOM 2133 O O . PRO A 1 261 ? 13.290 19.654 -19.797 1.00 45.69 261 PRO A O 1
ATOM 2136 N N . PRO A 1 262 ? 14.881 21.015 -20.648 1.00 39.81 262 PRO A N 1
ATOM 2137 C CA . PRO A 1 262 ? 14.067 22.217 -20.548 1.00 39.81 262 PRO A CA 1
ATOM 2138 C C . PRO A 1 262 ? 12.758 22.027 -21.327 1.00 39.81 262 PRO A C 1
ATOM 2140 O O . PRO A 1 262 ? 12.750 21.327 -22.345 1.00 39.81 262 PRO A O 1
ATOM 2143 N N . PRO A 1 263 ? 11.641 22.610 -20.855 1.00 43.84 263 PRO A N 1
ATOM 2144 C CA . PRO A 1 263 ? 10.375 22.526 -21.567 1.00 43.84 263 PRO A CA 1
ATOM 2145 C C . PRO A 1 263 ? 10.539 23.101 -22.975 1.00 43.84 263 PRO A C 1
ATOM 2147 O O . PRO A 1 263 ? 11.232 24.098 -23.166 1.00 43.84 263 PRO A O 1
ATOM 2150 N N . GLU A 1 264 ? 9.902 22.437 -23.939 1.00 48.72 264 GLU A N 1
ATOM 2151 C CA . GLU A 1 264 ? 9.912 22.726 -25.372 1.00 48.72 264 GLU A CA 1
ATOM 2152 C C . GLU A 1 264 ? 9.684 24.216 -25.673 1.00 48.72 264 GLU A C 1
ATOM 2154 O O . GLU A 1 264 ? 8.564 24.683 -25.857 1.00 48.72 264 GLU A O 1
ATOM 2159 N N . GLN A 1 265 ? 10.767 24.981 -25.746 1.00 44.94 265 GLN A N 1
ATOM 2160 C CA . GLN A 1 265 ? 10.784 26.300 -26.357 1.00 44.94 265 GLN A CA 1
ATOM 2161 C C . GLN A 1 265 ? 11.994 26.348 -27.288 1.00 44.94 265 GLN A C 1
ATOM 2163 O O . GLN A 1 265 ? 13.117 26.598 -26.867 1.00 44.94 265 GLN A O 1
ATOM 2168 N N . ASN A 1 266 ? 11.740 26.030 -28.562 1.00 51.12 266 ASN A N 1
ATOM 2169 C CA . ASN A 1 266 ? 12.631 26.233 -29.709 1.00 51.12 266 ASN A CA 1
ATOM 2170 C C . ASN A 1 266 ? 14.114 25.866 -29.485 1.00 51.12 266 ASN A C 1
ATOM 2172 O O . ASN A 1 266 ? 14.983 26.736 -29.471 1.00 51.12 266 ASN A O 1
ATOM 2176 N N . MET A 1 267 ? 14.437 24.571 -29.402 1.00 42.03 267 MET A N 1
ATOM 2177 C CA . MET A 1 267 ? 15.824 24.107 -29.552 1.00 42.03 267 MET A CA 1
ATOM 2178 C C . MET A 1 267 ? 16.090 23.649 -30.990 1.00 42.03 267 MET A C 1
ATOM 2180 O O . MET A 1 267 ? 15.654 22.584 -31.417 1.00 42.03 267 MET A O 1
ATOM 2184 N N . THR A 1 268 ? 16.845 24.451 -31.739 1.00 48.91 268 THR A N 1
ATOM 2185 C CA . THR A 1 268 ? 17.440 24.072 -33.027 1.00 48.91 268 THR A CA 1
ATOM 2186 C C . THR A 1 268 ? 18.563 23.045 -32.828 1.00 48.91 268 THR A C 1
ATOM 2188 O O . THR A 1 268 ? 19.240 23.032 -31.800 1.00 48.91 268 THR A O 1
ATOM 2191 N N . ILE A 1 269 ? 18.796 22.205 -33.846 1.00 50.44 269 ILE A N 1
ATOM 2192 C CA . ILE A 1 269 ? 19.736 21.058 -33.872 1.00 50.44 269 ILE A CA 1
ATOM 2193 C C . ILE A 1 269 ? 21.157 21.394 -33.357 1.00 50.44 269 ILE A C 1
ATOM 2195 O O . ILE A 1 269 ? 21.836 20.522 -32.818 1.00 50.44 269 ILE A O 1
ATOM 2199 N N . GLY A 1 270 ? 21.592 22.657 -33.440 1.00 47.97 270 GLY A N 1
ATOM 2200 C CA . GLY A 1 270 ? 22.876 23.119 -32.896 1.00 47.97 270 GLY A CA 1
ATOM 2201 C C . GLY A 1 270 ? 23.010 23.005 -31.370 1.00 47.97 270 GLY A C 1
ATOM 2202 O O . GLY A 1 270 ? 24.100 22.720 -30.877 1.00 47.97 270 GLY A O 1
ATOM 2203 N N . ASN A 1 271 ? 21.915 23.130 -30.616 1.00 50.94 271 ASN A N 1
ATOM 2204 C CA . ASN A 1 271 ? 21.969 23.156 -29.149 1.00 50.94 271 ASN A CA 1
ATOM 2205 C C . ASN A 1 271 ? 22.121 21.755 -28.532 1.00 50.94 271 ASN A C 1
ATOM 2207 O O . ASN A 1 271 ? 22.657 21.617 -27.435 1.00 50.94 271 ASN A O 1
ATOM 2211 N N . TYR A 1 272 ? 21.722 20.700 -29.253 1.00 52.16 272 TYR A N 1
ATOM 2212 C CA . TYR A 1 272 ? 21.888 19.316 -28.794 1.00 52.16 272 TYR A CA 1
ATOM 2213 C C . TYR A 1 272 ? 23.363 18.886 -28.797 1.00 52.16 272 TYR A C 1
ATOM 2215 O O . TYR A 1 272 ? 23.808 18.186 -27.893 1.00 52.16 272 TYR A O 1
ATOM 2223 N N . ASN A 1 273 ? 24.144 19.343 -29.782 1.00 51.19 273 ASN A N 1
ATOM 2224 C CA . ASN A 1 273 ? 25.571 19.017 -29.873 1.00 51.19 273 ASN A CA 1
ATOM 2225 C C . ASN A 1 273 ? 26.401 19.723 -28.786 1.00 51.19 273 ASN A C 1
ATOM 2227 O O . ASN A 1 273 ? 27.364 19.141 -28.295 1.00 51.19 273 ASN A O 1
ATOM 2231 N N . SER A 1 274 ? 25.997 20.928 -28.363 1.00 52.38 274 SER A N 1
ATOM 2232 C CA . SER A 1 274 ? 26.659 21.661 -27.273 1.00 52.38 274 SER A CA 1
ATOM 2233 C C . SER A 1 274 ? 26.471 20.969 -25.918 1.00 52.38 274 SER A C 1
ATOM 2235 O O . SER A 1 274 ? 27.436 20.798 -25.180 1.00 52.38 274 SER A O 1
ATOM 2237 N N . PHE A 1 275 ? 25.256 20.492 -25.626 1.00 50.81 275 PHE A N 1
ATOM 2238 C CA . PHE A 1 275 ? 24.949 19.792 -24.374 1.00 50.81 275 PHE A CA 1
ATOM 2239 C C . PHE A 1 275 ? 25.651 18.425 -24.273 1.00 50.81 275 PHE A C 1
ATOM 2241 O O . PHE A 1 275 ? 26.168 18.049 -23.223 1.00 50.81 275 PHE A O 1
ATOM 2248 N N . ILE A 1 276 ? 25.734 17.689 -25.387 1.00 56.25 276 ILE A N 1
ATOM 2249 C CA . ILE A 1 276 ? 26.442 16.401 -25.433 1.00 56.25 276 ILE A CA 1
ATOM 2250 C C . ILE A 1 276 ? 27.966 16.590 -25.304 1.00 56.25 276 ILE A C 1
ATOM 2252 O O . ILE A 1 276 ? 28.609 15.801 -24.610 1.00 56.25 276 ILE A O 1
ATOM 2256 N N . MET A 1 277 ? 28.550 17.654 -25.876 1.00 55.50 277 MET A N 1
ATOM 2257 C CA . MET A 1 277 ? 29.970 17.988 -25.659 1.00 55.50 277 MET A CA 1
ATOM 2258 C C . MET A 1 277 ? 30.281 18.372 -24.203 1.00 55.50 277 MET A C 1
ATOM 2260 O O . MET A 1 277 ? 31.335 17.995 -23.689 1.00 55.50 277 MET A O 1
ATOM 2264 N N . GLU A 1 278 ? 29.379 19.077 -23.515 1.00 51.47 278 GLU A N 1
ATOM 2265 C CA . GLU A 1 278 ? 29.539 19.435 -22.095 1.00 51.47 278 GLU A CA 1
ATOM 2266 C C . GLU A 1 278 ? 29.542 18.204 -21.172 1.00 51.47 278 GLU A C 1
ATOM 2268 O O . GLU A 1 278 ? 30.340 18.121 -20.232 1.00 51.47 278 GLU A O 1
ATOM 2273 N N . MET A 1 279 ? 28.717 17.202 -21.487 1.00 48.47 279 MET A N 1
ATOM 2274 C CA . MET A 1 279 ? 28.684 15.915 -20.778 1.00 48.47 279 MET A CA 1
ATOM 2275 C C . MET A 1 279 ? 29.939 15.063 -21.041 1.00 48.47 279 MET A C 1
ATOM 2277 O O . MET A 1 279 ? 30.399 14.350 -20.152 1.00 48.47 279 MET A O 1
ATOM 2281 N N . SER A 1 280 ? 30.547 15.153 -22.231 1.00 51.84 280 SER A N 1
ATOM 2282 C CA . SER A 1 280 ? 31.817 14.465 -22.522 1.00 51.84 280 SER A CA 1
ATOM 2283 C C . SER A 1 280 ? 33.033 15.115 -21.846 1.00 51.84 280 SER A C 1
ATOM 2285 O O . SER A 1 280 ? 33.966 14.408 -21.475 1.00 51.84 280 SER A O 1
ATOM 2287 N N . ASN A 1 281 ? 33.024 16.434 -21.618 1.00 44.09 281 ASN A N 1
ATOM 2288 C CA . ASN A 1 281 ? 34.117 17.139 -20.930 1.00 44.09 281 ASN A CA 1
ATOM 2289 C C . ASN A 1 281 ? 34.062 17.034 -19.395 1.00 44.09 281 ASN A C 1
ATOM 2291 O O . ASN A 1 281 ? 35.072 17.260 -18.725 1.00 44.09 281 ASN A O 1
ATOM 2295 N N . SER A 1 282 ? 32.913 16.672 -18.821 1.00 49.16 282 SER A N 1
ATOM 2296 C CA . SER A 1 282 ? 32.732 16.520 -17.369 1.00 49.16 282 SER A CA 1
ATOM 2297 C C . SER A 1 282 ? 33.065 15.112 -16.839 1.00 49.16 282 SER A C 1
ATOM 2299 O O . SER A 1 282 ? 33.157 14.926 -15.627 1.00 49.16 282 SER A O 1
ATOM 2301 N N . GLY A 1 283 ? 33.347 14.138 -17.716 1.00 43.25 283 GLY A N 1
ATOM 2302 C CA . GLY A 1 283 ? 33.641 12.741 -17.354 1.00 43.25 283 GLY A CA 1
ATOM 2303 C C . GLY A 1 283 ? 35.058 12.435 -16.838 1.00 43.25 283 GLY A C 1
ATOM 2304 O O . GLY A 1 283 ? 35.347 11.287 -16.515 1.00 43.25 283 GLY A O 1
ATOM 2305 N N . SER A 1 284 ? 35.958 13.418 -16.721 1.00 43.53 284 SER A N 1
ATOM 2306 C CA . SER A 1 284 ? 37.378 13.167 -16.385 1.00 43.53 284 SER A CA 1
ATOM 2307 C C . SER A 1 284 ? 37.717 13.149 -14.887 1.00 43.53 284 SER A C 1
ATOM 2309 O O . SER A 1 284 ? 38.891 13.202 -14.522 1.00 43.53 284 SER A O 1
ATOM 2311 N N . LYS A 1 285 ? 36.735 13.068 -13.983 1.00 46.38 285 LYS A N 1
ATOM 2312 C CA . LYS A 1 285 ? 37.000 12.887 -12.545 1.00 46.38 285 LYS A CA 1
ATOM 2313 C C . LYS A 1 285 ? 36.031 11.883 -11.937 1.00 46.38 285 LYS A C 1
ATOM 2315 O O . LYS A 1 285 ? 34.947 12.262 -11.518 1.00 46.38 285 LYS A O 1
ATOM 2320 N N . THR A 1 286 ? 36.444 10.618 -11.896 1.00 40.12 286 THR A N 1
ATOM 2321 C CA . THR A 1 286 ? 36.213 9.639 -10.809 1.00 40.12 286 THR A CA 1
ATOM 2322 C C . THR A 1 286 ? 36.765 8.283 -11.256 1.00 40.12 286 THR A C 1
ATOM 2324 O O . THR A 1 286 ? 36.048 7.396 -11.703 1.00 40.12 286 THR A O 1
ATOM 2327 N N . SER A 1 287 ? 38.088 8.124 -11.157 1.00 36.81 287 SER A N 1
ATOM 2328 C CA . SER A 1 287 ? 38.678 6.792 -11.025 1.00 36.81 287 SER A CA 1
ATOM 2329 C C . SER A 1 287 ? 38.581 6.345 -9.567 1.00 36.81 287 SER A C 1
ATOM 2331 O O . SER A 1 287 ? 38.695 7.181 -8.675 1.00 36.81 287 SER A O 1
ATOM 2333 N N . SER A 1 288 ? 38.495 5.028 -9.384 1.00 40.06 288 SER A N 1
ATOM 2334 C CA . SER A 1 288 ? 38.579 4.245 -8.144 1.00 40.06 288 SER A CA 1
ATOM 2335 C C . SER A 1 288 ? 37.342 4.242 -7.244 1.00 40.06 288 SER A C 1
ATOM 2337 O O . SER A 1 288 ? 37.222 5.078 -6.359 1.00 40.06 288 SER A O 1
ATOM 2339 N N . PHE A 1 289 ? 36.509 3.210 -7.384 1.00 28.00 289 PHE A N 1
ATOM 2340 C CA . PHE A 1 289 ? 36.222 2.307 -6.267 1.00 28.00 289 PHE A CA 1
ATOM 2341 C C . PHE A 1 289 ? 35.974 0.901 -6.826 1.00 28.00 289 PHE A C 1
ATOM 2343 O O . PHE A 1 289 ? 35.221 0.721 -7.777 1.00 28.00 289 PHE A O 1
ATOM 2350 N N . ILE A 1 290 ? 36.737 -0.046 -6.290 1.00 35.91 290 ILE A N 1
ATOM 2351 C CA . ILE A 1 290 ? 36.816 -1.449 -6.689 1.00 35.91 290 ILE A CA 1
ATOM 2352 C C . ILE A 1 290 ? 35.570 -2.197 -6.200 1.00 35.91 290 ILE A C 1
ATOM 2354 O O . ILE A 1 290 ? 35.047 -1.900 -5.126 1.00 35.91 290 ILE A O 1
ATOM 2358 N N . ASP A 1 291 ? 35.138 -3.149 -7.026 1.00 40.50 291 ASP A N 1
ATOM 2359 C CA . ASP A 1 291 ? 34.113 -4.158 -6.775 1.00 40.50 291 ASP A CA 1
ATOM 2360 C C . ASP A 1 291 ? 34.265 -4.846 -5.414 1.00 40.50 291 ASP A C 1
ATOM 2362 O O . ASP A 1 291 ? 35.295 -5.448 -5.136 1.00 40.50 291 ASP A O 1
ATOM 2366 N N . ASP A 1 292 ? 33.188 -4.852 -4.631 1.00 43.06 292 ASP A N 1
ATOM 2367 C CA . ASP A 1 292 ? 32.910 -5.887 -3.638 1.00 43.06 292 ASP A CA 1
ATOM 2368 C C . ASP A 1 292 ? 31.395 -5.943 -3.411 1.00 43.06 292 ASP A C 1
ATOM 2370 O O . ASP A 1 292 ? 30.822 -5.097 -2.724 1.00 43.06 292 ASP A O 1
ATOM 2374 N N . ASN A 1 293 ? 30.725 -6.923 -4.026 1.00 33.53 293 ASN A N 1
ATOM 2375 C CA . ASN A 1 293 ? 29.795 -7.829 -3.339 1.00 33.53 293 ASN A CA 1
ATOM 2376 C C . ASN A 1 293 ? 29.034 -8.716 -4.331 1.00 33.53 293 ASN A C 1
ATOM 2378 O O . ASN A 1 293 ? 27.939 -8.412 -4.803 1.00 33.53 293 ASN A O 1
ATOM 2382 N N . ASN A 1 294 ? 29.605 -9.898 -4.533 1.00 43.19 294 ASN A N 1
ATOM 2383 C CA . ASN A 1 294 ? 28.883 -11.094 -4.926 1.00 43.19 294 ASN A CA 1
ATOM 2384 C C . ASN A 1 294 ? 27.922 -11.477 -3.778 1.00 43.19 294 ASN A C 1
ATOM 2386 O O . ASN A 1 294 ? 28.353 -11.999 -2.749 1.00 43.19 294 ASN A O 1
ATOM 2390 N N . ARG A 1 295 ? 26.617 -11.231 -3.931 1.00 40.25 295 ARG A N 1
ATOM 2391 C CA . ARG A 1 295 ? 25.580 -11.903 -3.130 1.00 40.25 295 ARG A CA 1
ATOM 2392 C C . ARG A 1 295 ? 24.594 -12.602 -4.051 1.00 40.25 295 ARG A C 1
ATOM 2394 O O . ARG A 1 295 ? 23.617 -12.028 -4.518 1.00 40.25 295 ARG A O 1
ATOM 2401 N N . THR A 1 296 ? 24.888 -13.878 -4.266 1.00 37.28 296 THR A N 1
ATOM 2402 C CA . THR A 1 296 ? 23.964 -14.912 -4.719 1.00 37.28 296 THR A CA 1
ATOM 2403 C C . THR A 1 296 ? 22.687 -14.864 -3.881 1.00 37.28 296 THR A C 1
ATOM 2405 O O . THR A 1 296 ? 22.717 -15.136 -2.681 1.00 37.28 296 THR A O 1
ATOM 2408 N N . ILE A 1 297 ? 21.565 -14.528 -4.514 1.00 34.41 297 ILE A N 1
ATOM 2409 C CA . ILE A 1 297 ? 20.232 -14.828 -3.993 1.00 34.41 297 ILE A CA 1
ATOM 2410 C C . ILE A 1 297 ? 19.934 -16.263 -4.427 1.00 34.41 297 ILE A C 1
ATOM 2412 O O . ILE A 1 297 ? 19.710 -16.529 -5.605 1.00 34.41 297 ILE A O 1
ATOM 2416 N N . ILE A 1 298 ? 20.018 -17.189 -3.474 1.00 40.16 298 ILE A N 1
ATOM 2417 C CA . ILE A 1 298 ? 19.464 -18.536 -3.613 1.00 40.16 298 ILE A CA 1
ATOM 2418 C C . ILE A 1 298 ? 17.949 -18.397 -3.410 1.00 40.16 298 ILE A C 1
ATOM 2420 O O . ILE A 1 298 ? 17.526 -17.828 -2.402 1.00 40.16 298 ILE A O 1
ATOM 2424 N N . ILE A 1 299 ? 17.174 -18.851 -4.400 1.00 43.88 299 ILE A N 1
ATOM 2425 C CA . ILE A 1 299 ? 15.723 -19.088 -4.305 1.00 43.88 299 ILE A CA 1
ATOM 2426 C C . ILE A 1 299 ? 15.499 -20.368 -3.505 1.00 43.88 299 ILE A C 1
ATOM 2428 O O . ILE A 1 299 ? 16.220 -21.351 -3.796 1.00 43.88 299 ILE A O 1
#